Protein AF-A0A7W1ZYQ5-F1 (afdb_monomer_lite)

Foldseek 3Di:
DQVLLQVLLCVQCVVVVNNLDFQDPLVCCCCVVVVEAEEEDADDAPVPFDFQWDWDQDPVAIYIYGHNVCVVVCVVQVQLVLLNSLLRVLCRSVVVPVVVVDPDPDDDPDDDDDDDDATFGSDPQPPPADPVRVVVLLVVLVVCVVPDVVSVVVNVVSVDGSDPPVSSVSSSVSSLCNLCPPVSVVVLVVVPQDQQDPVSLVVSCNRSVHDSVSSVVSCVVVQQWDADPNGIDGRPDPPPPPPD

Structure (mmCIF, N/CA/C/O backbone):
data_AF-A0A7W1ZYQ5-F1
#
_entry.id   AF-A0A7W1ZYQ5-F1
#
loop_
_atom_site.group_PDB
_atom_site.id
_atom_site.type_symbol
_atom_site.label_atom_id
_atom_site.label_alt_id
_atom_site.label_comp_id
_atom_site.label_asym_id
_atom_site.label_entity_id
_atom_site.label_seq_id
_atom_site.pdbx_PDB_ins_code
_atom_site.Cartn_x
_atom_site.Cartn_y
_atom_site.Cartn_z
_atom_site.occupancy
_atom_site.B_iso_or_equiv
_atom_site.auth_seq_id
_atom_site.auth_comp_id
_atom_site.auth_asym_id
_atom_site.auth_atom_id
_atom_site.pdbx_PDB_model_num
ATOM 1 N N . MET A 1 1 ? 12.822 -3.758 7.130 1.00 81.75 1 MET A N 1
ATOM 2 C CA . MET A 1 1 ? 11.567 -3.554 6.375 1.00 81.75 1 MET A CA 1
ATOM 3 C C . MET A 1 1 ? 11.519 -4.425 5.140 1.00 81.75 1 MET A C 1
ATOM 5 O O . MET A 1 1 ? 10.745 -5.367 5.144 1.00 81.75 1 MET A O 1
ATOM 9 N N . GLU A 1 2 ? 12.379 -4.159 4.156 1.00 85.62 2 GLU A N 1
ATOM 10 C CA . GLU A 1 2 ? 12.483 -4.909 2.897 1.00 85.62 2 GLU A CA 1
ATOM 11 C C . GLU A 1 2 ? 12.474 -6.436 3.078 1.00 85.62 2 GLU A C 1
ATOM 13 O O . GLU A 1 2 ? 11.619 -7.129 2.542 1.00 85.62 2 GLU A O 1
ATOM 18 N N . GLU A 1 3 ? 13.408 -6.944 3.883 1.00 85.31 3 GLU A N 1
ATOM 19 C CA . GLU A 1 3 ? 13.591 -8.374 4.134 1.00 85.31 3 GLU A CA 1
ATOM 20 C C . GLU A 1 3 ? 12.354 -9.008 4.777 1.00 85.31 3 GLU A C 1
ATOM 22 O O . GLU A 1 3 ? 11.810 -9.962 4.238 1.00 85.31 3 GLU A O 1
ATOM 27 N N . ILE A 1 4 ? 11.842 -8.414 5.861 1.00 87.19 4 ILE A N 1
ATOM 28 C CA . ILE A 1 4 ? 10.649 -8.902 6.575 1.00 87.19 4 ILE A CA 1
ATOM 29 C C . ILE A 1 4 ? 9.443 -8.985 5.631 1.00 87.19 4 ILE A C 1
ATOM 31 O O . ILE A 1 4 ? 8.763 -10.007 5.578 1.00 87.19 4 ILE A O 1
ATOM 35 N N . ALA A 1 5 ? 9.182 -7.919 4.871 1.00 90.56 5 ALA A N 1
ATOM 36 C CA . ALA A 1 5 ? 8.053 -7.869 3.951 1.00 90.56 5 ALA A CA 1
ATOM 37 C C . ALA A 1 5 ? 8.184 -8.901 2.818 1.00 90.56 5 ALA A C 1
ATOM 39 O O . ALA A 1 5 ? 7.209 -9.575 2.487 1.00 90.56 5 ALA A O 1
ATOM 40 N N . ASN A 1 6 ? 9.388 -9.073 2.263 1.00 89.62 6 ASN A N 1
ATOM 41 C CA . ASN A 1 6 ? 9.651 -10.082 1.238 1.00 89.62 6 ASN A CA 1
ATOM 42 C C . ASN A 1 6 ? 9.486 -11.506 1.766 1.00 89.62 6 ASN A C 1
ATOM 44 O O . ASN A 1 6 ? 8.887 -12.331 1.083 1.00 89.62 6 ASN A O 1
ATOM 48 N N . GLU A 1 7 ? 9.996 -11.808 2.958 1.00 89.56 7 GLU A N 1
ATOM 49 C CA . GLU A 1 7 ? 9.888 -13.148 3.537 1.00 89.56 7 GLU A CA 1
ATOM 50 C C . GLU A 1 7 ? 8.436 -13.504 3.870 1.00 89.56 7 GLU A C 1
ATOM 52 O O . GLU A 1 7 ? 7.996 -14.605 3.546 1.00 89.56 7 GLU A O 1
ATOM 57 N N . LEU A 1 8 ? 7.643 -12.564 4.397 1.00 89.44 8 LEU A N 1
ATOM 58 C CA . LEU A 1 8 ? 6.205 -12.781 4.599 1.00 89.44 8 LEU A CA 1
ATOM 59 C C . LEU A 1 8 ? 5.458 -12.984 3.277 1.00 89.44 8 LEU A C 1
ATOM 61 O O . LEU A 1 8 ? 4.614 -13.872 3.166 1.00 89.44 8 LEU A O 1
ATOM 65 N N . ASN A 1 9 ? 5.799 -12.205 2.252 1.00 92.00 9 ASN A N 1
ATOM 66 C CA . ASN A 1 9 ? 5.225 -12.370 0.922 1.00 92.00 9 ASN A CA 1
ATOM 67 C C . ASN A 1 9 ? 5.582 -13.741 0.306 1.00 92.00 9 ASN A C 1
ATOM 69 O O . ASN A 1 9 ? 4.720 -14.416 -0.260 1.00 92.00 9 ASN A O 1
ATOM 73 N N . LYS A 1 10 ? 6.839 -14.186 0.429 1.00 88.94 10 LYS A N 1
ATOM 74 C CA . LYS A 1 10 ? 7.283 -15.515 -0.027 1.00 88.94 10 LYS A CA 1
ATOM 75 C C . LYS A 1 10 ? 6.611 -16.639 0.748 1.00 88.94 10 LYS A C 1
ATOM 77 O O . LYS A 1 10 ? 6.206 -17.630 0.139 1.00 88.94 10 LYS A O 1
ATOM 82 N N . PHE A 1 11 ? 6.492 -16.490 2.065 1.00 87.31 11 PHE A N 1
ATOM 83 C CA . PHE A 1 11 ? 5.792 -17.434 2.925 1.00 87.31 11 PHE A CA 1
ATOM 84 C C . PHE A 1 11 ? 4.354 -17.624 2.442 1.00 87.31 11 PHE A C 1
ATOM 86 O O . PHE A 1 11 ? 3.960 -18.751 2.146 1.00 87.31 11 PHE A O 1
ATOM 93 N N . TYR A 1 12 ? 3.631 -16.524 2.226 1.00 87.69 12 TYR A N 1
ATOM 94 C CA . TYR A 1 12 ? 2.276 -16.545 1.685 1.00 87.69 12 TYR A CA 1
ATOM 95 C C . TYR A 1 12 ? 2.185 -17.250 0.321 1.00 87.69 12 TYR A C 1
ATOM 97 O O . TYR A 1 12 ? 1.411 -18.191 0.142 1.00 87.69 12 TYR A O 1
ATOM 105 N N . ARG A 1 13 ? 3.042 -16.868 -0.638 1.00 86.88 13 ARG A N 1
ATOM 106 C CA . ARG A 1 13 ? 3.102 -17.510 -1.966 1.00 86.88 13 ARG A CA 1
ATOM 107 C C . ARG A 1 13 ? 3.372 -19.012 -1.891 1.00 86.88 13 ARG A C 1
ATOM 109 O O . ARG A 1 13 ? 2.833 -19.775 -2.691 1.00 86.88 13 ARG A O 1
ATOM 116 N N . THR A 1 14 ? 4.210 -19.431 -0.944 1.00 85.44 14 THR A N 1
ATOM 117 C CA . THR A 1 14 ? 4.561 -20.841 -0.736 1.00 85.44 14 THR A CA 1
ATOM 118 C C . THR A 1 14 ? 3.387 -21.615 -0.146 1.00 85.44 14 THR A C 1
ATOM 120 O O . THR A 1 14 ? 3.086 -22.703 -0.630 1.00 85.44 14 THR A O 1
ATOM 123 N N . GLN A 1 15 ? 2.684 -21.053 0.843 1.00 82.12 15 GLN A N 1
ATOM 124 C CA . GLN A 1 15 ? 1.511 -21.688 1.453 1.00 82.12 15 GLN A CA 1
ATOM 125 C C . GLN A 1 15 ? 0.403 -21.978 0.436 1.00 82.12 15 GLN A C 1
ATOM 127 O O . GLN A 1 15 ? -0.228 -23.030 0.507 1.00 82.12 15 GLN A O 1
ATOM 132 N N . LEU A 1 16 ? 0.201 -21.086 -0.535 1.00 80.38 16 LEU A N 1
ATOM 133 C CA . LEU A 1 16 ? -0.816 -21.263 -1.568 1.00 80.38 16 LEU A CA 1
ATOM 134 C C . LEU A 1 16 ? -0.353 -22.070 -2.794 1.00 80.38 16 LEU A C 1
ATOM 136 O O . LEU A 1 16 ? -1.101 -22.173 -3.761 1.00 80.38 16 LEU A O 1
ATOM 140 N N . ASN A 1 17 ? 0.861 -22.639 -2.800 1.00 73.94 17 ASN A N 1
ATOM 141 C CA . ASN A 1 17 ? 1.455 -23.269 -3.992 1.00 73.94 17 ASN A CA 1
ATOM 142 C C . ASN A 1 17 ? 1.441 -22.348 -5.235 1.00 73.94 17 ASN A C 1
ATOM 144 O O . ASN A 1 17 ? 1.299 -22.806 -6.372 1.00 73.94 17 ASN A O 1
ATOM 148 N N . HIS A 1 18 ? 1.627 -21.041 -5.032 1.00 68.94 18 HIS A N 1
ATOM 149 C CA . HIS A 1 18 ? 1.624 -20.026 -6.089 1.00 68.94 18 HIS A CA 1
ATOM 150 C C . HIS A 1 18 ? 2.962 -19.261 -6.142 1.00 68.94 18 HIS A C 1
ATOM 152 O O . HIS A 1 18 ? 3.009 -18.051 -5.892 1.00 68.94 18 HIS A O 1
ATOM 158 N N . PRO A 1 19 ? 4.075 -19.937 -6.501 1.00 62.22 19 PRO A N 1
ATOM 159 C CA . PRO A 1 19 ? 5.421 -19.352 -6.464 1.00 62.22 19 PRO A CA 1
ATOM 160 C C . PRO A 1 19 ? 5.622 -18.206 -7.471 1.00 62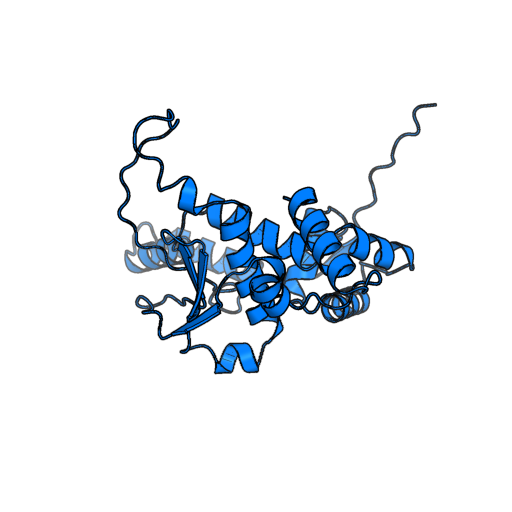.22 19 PRO A C 1
ATOM 162 O O . PRO A 1 19 ? 6.427 -17.301 -7.225 1.00 62.22 19 PRO A O 1
ATOM 165 N N . GLU A 1 20 ? 4.851 -18.206 -8.564 1.00 62.31 20 GLU A N 1
ATOM 166 C CA . GLU A 1 20 ? 4.925 -17.214 -9.646 1.00 62.31 20 GLU A CA 1
ATOM 167 C C . GLU A 1 20 ? 4.373 -15.831 -9.263 1.00 62.31 20 GLU A C 1
ATOM 169 O O . GLU A 1 20 ? 4.596 -14.866 -9.986 1.00 62.31 20 GLU A O 1
ATOM 174 N N . GLY A 1 21 ? 3.730 -15.695 -8.096 1.00 59.22 21 GLY A N 1
ATOM 175 C CA . GLY A 1 21 ? 3.341 -14.395 -7.549 1.00 59.22 21 GLY A CA 1
ATOM 176 C C . GLY A 1 21 ? 2.211 -13.724 -8.320 1.00 59.22 21 GLY A C 1
ATOM 177 O O . GLY A 1 21 ? 2.414 -12.752 -9.047 1.00 59.22 21 GLY A O 1
ATOM 178 N N . HIS A 1 22 ? 0.992 -14.213 -8.097 1.00 67.50 22 HIS A N 1
ATOM 179 C CA . HIS A 1 22 ? -0.189 -13.394 -8.338 1.00 67.50 22 HIS A CA 1
ATOM 180 C C . HIS A 1 22 ? -0.241 -12.232 -7.342 1.00 67.50 22 HIS A C 1
ATOM 182 O O . HIS A 1 22 ? 0.440 -12.227 -6.314 1.00 67.50 22 HIS A O 1
ATOM 188 N N . ILE A 1 23 ? -1.073 -11.249 -7.676 1.00 80.19 23 ILE A N 1
ATOM 189 C CA . ILE A 1 23 ? -1.495 -10.175 -6.782 1.00 80.19 23 ILE A CA 1
ATOM 190 C C . ILE A 1 23 ? -1.812 -10.786 -5.406 1.00 80.19 23 ILE A C 1
ATOM 192 O O . ILE A 1 23 ? -2.697 -11.630 -5.305 1.00 80.19 23 ILE A O 1
ATOM 196 N N . VAL A 1 24 ? -1.072 -10.380 -4.369 1.00 84.50 24 VAL A N 1
ATOM 197 C CA . VAL A 1 24 ? -1.226 -10.911 -3.001 1.00 84.50 24 VAL A CA 1
ATOM 198 C C . VAL A 1 24 ? -2.662 -10.708 -2.549 1.00 84.50 24 VAL A C 1
ATOM 200 O O . VAL A 1 24 ? -3.085 -9.556 -2.507 1.00 84.50 24 VAL A O 1
ATOM 203 N N . ASP A 1 25 ? -3.413 -11.744 -2.196 1.00 90.31 25 ASP A N 1
ATOM 204 C CA . ASP A 1 25 ? -4.700 -11.535 -1.536 1.00 90.31 25 ASP A CA 1
ATOM 205 C C . ASP A 1 25 ? -4.433 -11.163 -0.072 1.00 90.31 25 ASP A C 1
ATOM 207 O O . ASP A 1 25 ? -4.021 -11.972 0.757 1.00 90.31 25 ASP A O 1
ATOM 211 N N . VAL A 1 26 ? -4.556 -9.865 0.207 1.00 91.56 26 VAL A N 1
ATOM 212 C CA . VAL A 1 26 ? -4.191 -9.285 1.500 1.00 91.56 26 VAL A CA 1
ATOM 213 C C . VAL A 1 26 ? -5.179 -9.733 2.576 1.00 91.56 26 VAL A C 1
ATOM 215 O O . VAL A 1 26 ? -4.771 -9.966 3.708 1.00 91.56 26 VAL A O 1
ATOM 218 N N . GLU A 1 27 ? -6.458 -9.888 2.233 1.00 92.88 27 GLU A N 1
ATOM 219 C CA . GLU A 1 27 ? -7.486 -10.332 3.177 1.00 92.88 27 GLU A CA 1
ATOM 220 C C . GLU A 1 27 ? -7.274 -11.798 3.558 1.00 92.88 27 GLU A C 1
ATOM 222 O O . GLU A 1 27 ? -7.297 -12.144 4.743 1.00 92.88 27 GLU A O 1
ATOM 227 N N . ASP A 1 28 ? -6.994 -12.645 2.568 1.00 91.06 28 ASP A N 1
ATOM 228 C CA . ASP A 1 28 ? -6.641 -14.049 2.777 1.00 91.06 28 ASP A CA 1
ATOM 229 C C . ASP A 1 28 ? -5.359 -14.190 3.615 1.00 91.06 28 ASP A C 1
ATOM 231 O O . ASP A 1 28 ? -5.324 -14.953 4.582 1.00 91.06 28 ASP A O 1
ATOM 235 N N . PHE A 1 29 ? -4.327 -13.388 3.336 1.00 90.44 29 PHE A N 1
ATOM 236 C CA . PHE A 1 29 ? -3.115 -13.373 4.155 1.00 90.44 29 PHE A CA 1
ATOM 237 C C . PHE A 1 29 ? -3.410 -13.004 5.620 1.00 90.44 29 PHE A C 1
ATOM 239 O O . PHE A 1 29 ? -2.982 -13.706 6.538 1.00 90.44 29 PHE A O 1
ATOM 246 N N . ILE A 1 30 ? -4.180 -11.939 5.862 1.00 90.62 30 ILE A N 1
ATOM 247 C CA . ILE A 1 30 ? -4.543 -11.495 7.218 1.00 90.62 30 ILE A CA 1
ATOM 248 C C . ILE A 1 30 ? -5.308 -12.589 7.963 1.00 90.62 30 ILE A C 1
ATOM 250 O O . ILE A 1 30 ? -4.965 -12.932 9.095 1.00 90.62 30 ILE A O 1
ATOM 254 N N . THR A 1 31 ? -6.337 -13.143 7.331 1.00 90.62 31 THR A N 1
ATOM 255 C CA . THR A 1 31 ? -7.274 -14.054 7.994 1.00 90.62 31 THR A CA 1
ATOM 256 C C . THR A 1 31 ? -6.714 -15.463 8.133 1.00 90.62 31 THR A C 1
ATOM 258 O O . THR A 1 31 ? -6.742 -16.024 9.226 1.00 90.62 31 THR A O 1
ATOM 261 N N . ASN A 1 32 ? -6.155 -16.025 7.063 1.00 86.88 32 ASN A N 1
ATOM 262 C CA . ASN A 1 32 ? -5.746 -17.426 7.019 1.00 86.88 32 ASN A CA 1
ATOM 263 C C . ASN A 1 32 ? -4.269 -17.636 7.360 1.00 86.88 32 ASN A C 1
ATOM 265 O O . ASN A 1 32 ? -3.923 -18.676 7.918 1.00 86.88 32 ASN A O 1
ATOM 269 N N . SER A 1 33 ? -3.392 -16.668 7.063 1.00 86.12 33 SER A N 1
ATOM 270 C CA . SER A 1 33 ? -1.958 -16.798 7.380 1.00 86.12 33 SER A CA 1
ATOM 271 C C . SER A 1 33 ? -1.608 -16.222 8.751 1.00 86.12 33 SER A C 1
ATOM 273 O O . SER A 1 33 ? -0.807 -16.818 9.469 1.00 86.12 33 SER A O 1
ATOM 275 N N . LEU A 1 34 ? -2.201 -15.082 9.127 1.00 86.25 34 LEU A N 1
ATOM 276 C CA . LEU A 1 34 ? -1.933 -14.425 10.413 1.00 86.25 34 LEU A CA 1
ATOM 277 C C . LEU A 1 34 ? -2.994 -14.705 11.487 1.00 86.25 34 LEU A C 1
ATOM 279 O O . LEU A 1 34 ? -2.747 -14.422 12.657 1.00 86.25 34 LEU A O 1
ATOM 283 N N . GLY A 1 35 ? -4.161 -15.248 11.122 1.00 88.00 35 GLY A N 1
ATOM 284 C CA . GLY A 1 35 ? -5.255 -15.480 12.072 1.00 88.00 35 GLY A CA 1
ATOM 285 C C . GLY A 1 35 ? -5.880 -14.190 12.616 1.00 88.00 35 GLY A C 1
ATOM 286 O O . GLY A 1 35 ? -6.539 -14.216 13.654 1.00 88.00 35 GLY A O 1
ATOM 287 N N . ILE A 1 36 ? -5.658 -13.055 11.949 1.00 89.94 36 ILE A N 1
ATOM 288 C CA . ILE A 1 36 ? -6.145 -11.742 12.371 1.00 89.94 36 ILE A CA 1
ATOM 289 C C . ILE A 1 36 ? -7.562 -11.548 11.838 1.00 89.94 36 ILE A C 1
ATOM 291 O O . ILE A 1 36 ? -7.859 -11.793 10.667 1.00 89.94 36 ILE A O 1
ATOM 295 N N . LYS A 1 37 ? -8.462 -11.072 12.698 1.00 91.56 37 LYS A N 1
ATOM 296 C CA . LYS A 1 37 ? -9.845 -10.803 12.304 1.00 91.56 37 LYS A CA 1
ATOM 297 C C . LYS A 1 37 ? -9.945 -9.458 11.583 1.00 91.56 37 LYS A C 1
ATOM 299 O O . LYS A 1 37 ? -9.495 -8.447 12.121 1.00 91.56 37 LYS A O 1
ATOM 304 N N . ILE A 1 38 ? -10.611 -9.448 10.428 1.00 94.31 38 ILE A N 1
ATOM 305 C CA . ILE A 1 38 ? -11.065 -8.231 9.742 1.00 94.31 38 ILE A CA 1
ATOM 306 C C . ILE A 1 38 ? -12.556 -8.041 10.030 1.00 94.31 38 ILE A C 1
ATOM 308 O O . ILE A 1 38 ? -13.346 -8.976 9.876 1.00 94.31 38 ILE A O 1
ATOM 312 N N . ILE A 1 39 ? -12.949 -6.845 10.457 1.00 94.50 39 ILE A N 1
ATOM 313 C CA . ILE A 1 39 ? -14.351 -6.463 10.666 1.00 94.50 39 ILE A CA 1
ATOM 314 C C . ILE A 1 39 ? -14.662 -5.137 9.981 1.00 94.50 39 ILE A C 1
ATOM 316 O O . ILE A 1 39 ? -13.781 -4.303 9.816 1.00 94.50 39 ILE A O 1
ATOM 320 N N . TRP A 1 40 ? -15.922 -4.937 9.606 1.00 95.12 40 TRP A N 1
ATOM 321 C CA . TRP A 1 40 ? -16.425 -3.671 9.082 1.00 95.12 40 TRP A CA 1
ATOM 322 C C . TRP A 1 40 ? -17.337 -3.032 10.119 1.00 95.12 40 TRP A C 1
ATOM 324 O O . TRP A 1 40 ? -18.374 -3.603 10.452 1.00 95.12 40 TRP A O 1
ATOM 334 N N . GLU A 1 41 ? -16.961 -1.862 10.624 1.00 93.44 41 GLU A N 1
ATOM 335 C CA . GLU A 1 41 ? -17.747 -1.112 11.609 1.00 93.44 41 GLU A CA 1
ATOM 336 C C . GLU A 1 41 ? -17.647 0.392 11.327 1.00 93.44 41 GLU A C 1
ATOM 338 O O . GLU A 1 41 ? -16.767 0.844 10.594 1.00 93.44 41 GLU A O 1
ATOM 343 N N . ALA A 1 42 ? -18.563 1.196 11.874 1.00 88.94 42 ALA A N 1
ATOM 344 C CA . ALA A 1 42 ? -18.413 2.651 11.824 1.00 88.94 42 ALA A CA 1
ATOM 345 C C . ALA A 1 42 ? -17.246 3.063 12.714 1.00 88.94 42 ALA A C 1
ATOM 347 O O . ALA A 1 42 ? -17.301 2.883 13.930 1.00 88.94 42 ALA A O 1
ATOM 348 N N . ILE A 1 43 ? -16.238 3.681 12.107 1.00 81.50 43 ILE A N 1
ATOM 349 C CA . ILE A 1 43 ? -15.176 4.356 12.844 1.00 81.50 43 ILE A CA 1
ATOM 350 C C . ILE A 1 43 ? -15.525 5.849 12.869 1.00 81.50 43 ILE A C 1
ATOM 352 O O . ILE A 1 43 ? -15.723 6.434 11.798 1.00 81.50 43 ILE A O 1
ATOM 356 N N . PRO A 1 44 ? -15.658 6.471 14.056 1.00 76.94 44 PRO A N 1
ATOM 357 C CA . PRO A 1 44 ? -15.865 7.908 14.161 1.00 76.94 44 PRO A CA 1
ATOM 358 C C . PRO A 1 44 ? -14.708 8.669 13.517 1.00 76.94 44 PRO A C 1
ATOM 360 O O . PRO A 1 44 ? -13.543 8.427 13.823 1.00 76.94 44 PRO A O 1
ATOM 363 N N . GLU A 1 45 ? -15.040 9.619 12.653 1.00 68.50 45 GLU A N 1
ATOM 364 C CA . GLU A 1 45 ? -14.059 10.461 11.979 1.00 68.50 45 GLU A CA 1
ATOM 365 C C . GLU A 1 45 ? -14.101 11.867 12.584 1.00 68.50 45 GLU A C 1
ATOM 367 O O . GLU A 1 45 ? -15.181 12.463 12.662 1.00 68.50 45 GLU A O 1
ATOM 372 N N . PRO A 1 46 ? -12.963 12.415 13.044 1.00 63.91 46 PRO A N 1
ATOM 373 C CA . PRO A 1 46 ? -12.888 13.815 13.442 1.00 63.91 46 PRO A CA 1
ATOM 374 C C . PRO A 1 46 ? -13.268 14.750 12.289 1.00 63.91 46 PRO A C 1
ATOM 376 O O . PRO A 1 46 ? -13.080 14.418 11.118 1.00 63.91 46 PRO A O 1
ATOM 379 N N . GLU A 1 47 ? -13.741 15.954 12.614 1.00 54.00 47 GLU A N 1
ATOM 380 C CA . GLU A 1 47 ? -14.042 16.975 11.608 1.00 54.00 47 GLU A CA 1
ATOM 381 C C . GLU A 1 47 ? -12.801 17.224 10.728 1.00 54.00 47 GLU A C 1
ATOM 383 O O . GLU A 1 47 ? -11.705 17.484 11.230 1.00 54.00 47 GLU A O 1
ATOM 388 N N . ASN A 1 48 ? -12.978 17.100 9.409 1.00 57.44 48 ASN A N 1
ATOM 389 C CA . ASN A 1 48 ? -11.930 17.196 8.384 1.00 57.44 48 ASN A CA 1
ATOM 390 C C . ASN A 1 48 ? -10.892 16.054 8.348 1.00 57.44 48 ASN A C 1
ATOM 392 O O . ASN A 1 48 ? -9.875 16.184 7.669 1.00 57.44 48 ASN A O 1
ATOM 396 N N . ARG A 1 49 ? -11.116 14.917 9.013 1.00 58.94 49 ARG A N 1
ATOM 397 C CA . ARG A 1 49 ? -10.233 13.740 8.908 1.00 58.94 49 ARG A CA 1
ATOM 398 C C . ARG A 1 49 ? -10.976 12.548 8.332 1.00 58.94 49 ARG A C 1
ATOM 400 O O . ARG A 1 49 ? -12.189 12.452 8.462 1.00 58.94 49 ARG A O 1
ATOM 407 N N . ILE A 1 50 ? -10.234 11.654 7.687 1.00 64.38 50 ILE A N 1
ATOM 408 C CA . ILE A 1 50 ? -10.759 10.399 7.149 1.00 64.38 50 ILE A CA 1
ATOM 409 C C . ILE A 1 50 ? -10.012 9.257 7.820 1.00 64.38 50 ILE A C 1
ATOM 411 O O . ILE A 1 50 ? -8.785 9.264 7.881 1.00 64.38 50 ILE A O 1
ATOM 415 N N . CYS A 1 51 ? -10.754 8.269 8.297 1.00 73.50 51 CYS A N 1
ATOM 416 C CA . CYS A 1 51 ? -10.216 7.060 8.878 1.00 73.50 51 CYS A CA 1
ATOM 417 C C . CYS A 1 51 ? -10.746 5.856 8.107 1.00 73.50 51 CYS A C 1
ATOM 419 O O . CYS A 1 51 ? -11.910 5.494 8.255 1.00 73.50 51 CYS A O 1
ATOM 421 N N . PHE A 1 52 ? -9.919 5.234 7.261 1.00 79.31 52 PHE A N 1
ATOM 422 C CA . PHE A 1 52 ? -10.347 4.045 6.522 1.00 79.31 52 PHE A CA 1
ATOM 423 C C . PHE A 1 52 ? -10.235 2.752 7.323 1.00 79.31 52 PHE A C 1
ATOM 425 O O . PHE A 1 52 ? -10.985 1.815 7.045 1.00 79.31 52 PHE A O 1
ATOM 432 N N . ALA A 1 53 ? -9.330 2.685 8.296 1.00 85.12 53 ALA A N 1
ATOM 433 C CA . ALA A 1 53 ? -9.151 1.504 9.121 1.00 85.12 53 ALA A CA 1
ATOM 434 C C . ALA A 1 53 ? -8.598 1.846 10.502 1.00 85.12 53 ALA A C 1
ATOM 436 O O . ALA A 1 53 ? -8.103 2.943 10.746 1.00 85.12 53 ALA A O 1
ATOM 437 N N . GLN A 1 54 ? -8.677 0.875 11.399 1.00 83.56 54 GLN A N 1
ATOM 438 C CA . GLN A 1 54 ? -7.889 0.852 12.613 1.00 83.56 54 GLN A CA 1
ATOM 439 C C . GLN A 1 54 ? -7.464 -0.555 12.973 1.00 83.56 54 GLN A C 1
ATOM 441 O O . GLN A 1 54 ? -8.238 -1.501 12.806 1.00 83.56 54 GLN A O 1
ATOM 446 N N . VAL A 1 55 ? -6.272 -0.689 13.535 1.00 84.06 55 VAL A N 1
ATOM 447 C CA . VAL A 1 55 ? -5.867 -1.916 14.207 1.00 84.06 55 VAL A CA 1
ATOM 448 C C . VAL A 1 55 ? -5.888 -1.726 15.719 1.00 84.06 55 VAL A C 1
ATOM 450 O O . VAL A 1 55 ? -5.450 -0.718 16.270 1.00 84.06 55 VAL A O 1
ATOM 453 N N . ILE A 1 56 ? -6.416 -2.731 16.406 1.00 81.06 56 ILE A N 1
ATOM 454 C CA . ILE A 1 56 ? -6.468 -2.791 17.860 1.00 81.06 56 ILE A CA 1
ATOM 455 C C . ILE A 1 56 ? -5.723 -4.050 18.293 1.00 81.06 56 ILE A C 1
ATOM 457 O O . ILE A 1 56 ? -5.932 -5.127 17.734 1.00 81.06 56 ILE A O 1
ATOM 461 N N . CYS A 1 57 ? -4.850 -3.908 19.288 1.00 78.06 57 CYS A N 1
ATOM 462 C CA . CYS A 1 57 ? -4.238 -5.032 19.985 1.00 78.06 57 CYS A CA 1
ATOM 463 C C . CYS A 1 57 ? -5.058 -5.320 21.248 1.00 78.06 57 CYS A C 1
ATOM 465 O O . CYS A 1 57 ? -5.089 -4.501 22.166 1.00 78.06 57 CYS A O 1
ATOM 467 N N . GLU A 1 58 ? -5.725 -6.466 21.287 1.00 73.38 58 GLU A N 1
ATOM 468 C CA . GLU A 1 58 ? -6.449 -6.971 22.456 1.00 73.38 58 GLU A CA 1
ATOM 469 C C . GLU A 1 58 ? -5.651 -8.127 23.088 1.00 73.38 58 GLU A C 1
ATOM 471 O O . GLU A 1 58 ? -4.645 -8.574 22.536 1.00 73.38 58 GLU A O 1
ATOM 476 N N . ASN A 1 59 ? -6.077 -8.621 24.257 1.00 67.44 59 ASN A N 1
ATOM 477 C CA . ASN A 1 59 ? -5.363 -9.690 24.976 1.00 67.44 59 ASN A CA 1
ATOM 478 C C . ASN A 1 59 ? -5.167 -10.969 24.136 1.00 67.44 59 ASN A C 1
ATOM 480 O O . ASN A 1 59 ? -4.217 -11.711 24.372 1.00 67.44 59 ASN A O 1
ATOM 484 N N . ASP A 1 60 ? -6.041 -11.192 23.151 1.00 68.12 60 ASP A N 1
ATOM 485 C CA . ASP A 1 60 ? -6.057 -12.377 22.290 1.00 68.12 60 ASP A CA 1
ATOM 486 C C . ASP A 1 60 ? -5.417 -12.135 20.904 1.00 68.12 60 ASP A C 1
ATOM 488 O O . ASP A 1 60 ? -5.508 -12.990 20.024 1.00 68.12 60 ASP A O 1
ATOM 492 N N . GLY A 1 61 ? -4.763 -10.984 20.693 1.00 78.62 61 GLY A N 1
ATOM 493 C CA . GLY A 1 61 ? -4.043 -10.650 19.460 1.00 78.62 61 GLY A CA 1
ATOM 494 C C . GLY A 1 61 ? -4.550 -9.390 18.755 1.00 78.62 61 GLY A C 1
ATOM 495 O O . GLY A 1 61 ? -5.173 -8.513 19.355 1.00 78.62 61 GLY A O 1
ATOM 496 N N . TYR A 1 62 ? -4.247 -9.281 17.461 1.00 84.75 62 TYR A N 1
ATOM 497 C CA . TYR A 1 62 ? -4.627 -8.131 16.641 1.00 84.75 62 TYR A CA 1
ATOM 498 C C . TYR A 1 62 ? -6.010 -8.296 16.007 1.00 84.75 62 TYR A C 1
ATOM 500 O O . TYR A 1 62 ? -6.403 -9.383 15.581 1.00 84.75 62 TYR A O 1
ATOM 508 N N . LYS A 1 63 ? -6.719 -7.175 15.874 1.00 89.50 63 LYS A N 1
A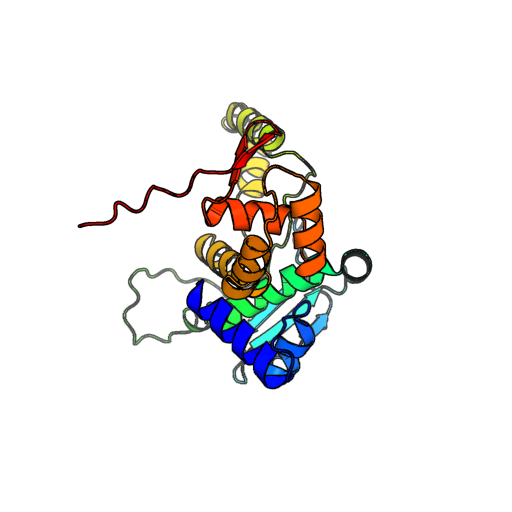TOM 509 C CA . LYS A 1 63 ? -7.986 -7.053 15.151 1.00 89.50 63 LYS A CA 1
ATOM 510 C C . LYS A 1 63 ? -7.947 -5.815 14.267 1.00 89.50 63 LYS A C 1
ATOM 512 O O . LYS A 1 63 ? -7.666 -4.727 14.761 1.00 89.50 63 LYS A O 1
ATOM 517 N N . ILE A 1 64 ? -8.266 -5.977 12.987 1.00 90.44 64 ILE A N 1
ATOM 518 C CA . ILE A 1 64 ? -8.346 -4.881 12.018 1.00 90.44 64 ILE A CA 1
ATOM 519 C C . ILE A 1 64 ? -9.819 -4.547 11.785 1.00 90.44 64 ILE A C 1
ATOM 521 O O . ILE A 1 64 ? -10.628 -5.414 11.461 1.00 90.44 64 ILE A O 1
ATOM 525 N N . THR A 1 65 ? -10.171 -3.280 11.953 1.00 90.44 65 THR A N 1
ATOM 526 C CA . THR A 1 65 ? -11.504 -2.738 11.684 1.00 90.44 65 THR A CA 1
ATOM 527 C C . THR A 1 65 ? -11.412 -1.815 10.481 1.00 90.44 65 THR A C 1
ATOM 529 O O . THR A 1 65 ? -10.662 -0.851 10.515 1.00 90.44 65 THR A O 1
ATOM 532 N N . LEU A 1 66 ? -12.166 -2.092 9.426 1.00 88.69 66 LEU A N 1
ATOM 533 C CA . LEU A 1 66 ? -12.342 -1.215 8.275 1.00 88.69 66 LEU A CA 1
ATOM 534 C C . LEU A 1 66 ? -13.555 -0.316 8.507 1.00 88.69 66 LEU A C 1
ATOM 536 O O . LEU A 1 66 ? -14.596 -0.770 8.991 1.00 88.69 66 LEU A O 1
ATOM 540 N N . ASN A 1 67 ? -13.441 0.955 8.133 1.00 86.44 67 ASN A N 1
ATOM 541 C CA . ASN A 1 67 ? -14.529 1.904 8.293 1.00 86.44 67 ASN A CA 1
ATOM 542 C C . ASN A 1 67 ? -15.625 1.653 7.254 1.00 86.44 67 ASN A C 1
ATOM 544 O O . ASN A 1 67 ? -15.451 1.906 6.057 1.00 86.44 67 ASN A O 1
ATOM 548 N N . GLN A 1 68 ? -16.791 1.209 7.723 1.00 93.31 68 GLN A N 1
ATOM 549 C CA . GLN A 1 68 ? -17.942 0.909 6.870 1.00 93.31 68 GLN A CA 1
ATOM 550 C C . GLN A 1 68 ? -18.424 2.116 6.053 1.00 93.31 68 GLN A C 1
ATOM 552 O O . GLN A 1 68 ? -18.984 1.935 4.971 1.00 93.31 68 GLN A O 1
ATOM 557 N N . ASN A 1 69 ? -18.159 3.344 6.516 1.00 84.12 69 ASN A N 1
ATOM 558 C CA . ASN A 1 69 ? -18.528 4.569 5.801 1.00 84.12 69 ASN A CA 1
ATOM 559 C C . ASN A 1 69 ? -17.840 4.673 4.427 1.00 84.12 69 ASN A C 1
ATOM 561 O O . ASN A 1 69 ? -18.369 5.310 3.517 1.00 84.12 69 ASN A O 1
ATOM 565 N N . HIS A 1 70 ? -16.703 3.992 4.246 1.00 82.88 70 HIS A N 1
ATOM 566 C CA . HIS A 1 70 ? -15.904 4.014 3.017 1.00 82.88 70 HIS A CA 1
ATOM 567 C C . HIS A 1 70 ? -16.022 2.736 2.187 1.00 82.88 70 HIS A C 1
ATOM 569 O O . HIS A 1 70 ? -15.293 2.560 1.211 1.00 82.88 70 HIS A O 1
ATOM 575 N N . HIS A 1 71 ? -16.976 1.858 2.508 1.00 86.88 71 HIS A N 1
ATOM 576 C CA . HIS A 1 71 ? -17.177 0.596 1.792 1.00 86.88 71 HIS A CA 1
ATOM 577 C C . HIS A 1 71 ? -17.378 0.794 0.276 1.00 86.88 71 HIS A C 1
ATOM 579 O O . HIS A 1 71 ? -16.814 0.058 -0.535 1.00 86.88 71 HIS A O 1
ATOM 585 N N . LEU A 1 72 ? -18.140 1.818 -0.134 1.00 78.81 72 LEU A N 1
ATOM 586 C CA . LEU A 1 72 ? -18.339 2.142 -1.556 1.00 78.81 72 LEU A CA 1
ATOM 587 C C . LEU A 1 72 ? -17.038 2.583 -2.239 1.00 78.81 72 LEU A C 1
ATOM 589 O O . LEU A 1 72 ? -16.779 2.189 -3.376 1.00 78.81 72 LEU A O 1
ATOM 593 N N . LEU A 1 73 ? -16.204 3.362 -1.543 1.00 75.81 73 LEU A N 1
ATOM 594 C CA . LEU A 1 73 ? -14.910 3.794 -2.062 1.00 75.81 73 LEU A CA 1
ATOM 595 C C . LEU A 1 73 ? -13.999 2.585 -2.278 1.00 75.81 73 LEU A C 1
ATOM 597 O O . LEU A 1 73 ? -13.461 2.430 -3.372 1.00 75.81 73 LEU A O 1
ATOM 601 N N . PHE A 1 74 ? -13.897 1.700 -1.289 1.00 82.19 74 PHE A N 1
ATOM 602 C CA . PHE A 1 74 ? -13.120 0.467 -1.392 1.00 82.19 74 PHE A CA 1
ATOM 603 C C . PHE A 1 74 ? -13.625 -0.472 -2.489 1.00 82.19 74 PHE A C 1
ATOM 605 O O . PHE A 1 74 ? -12.820 -1.027 -3.232 1.00 82.19 74 PHE A O 1
ATOM 612 N N . SER A 1 75 ? -14.944 -0.571 -2.665 1.00 82.44 75 SER A N 1
ATOM 613 C CA . SER A 1 75 ? -15.545 -1.334 -3.767 1.00 82.44 75 SER A CA 1
ATOM 614 C C . SER A 1 75 ? -15.166 -0.755 -5.137 1.00 82.44 75 SER A C 1
ATOM 616 O O . SER A 1 75 ? -14.935 -1.497 -6.086 1.00 82.44 75 SER A O 1
ATOM 618 N N . SER A 1 76 ? -15.088 0.577 -5.249 1.00 76.12 76 SER A N 1
ATOM 619 C CA . SER A 1 76 ? -14.705 1.263 -6.492 1.00 76.12 76 SER A CA 1
ATOM 620 C C . SER A 1 76 ? -13.193 1.298 -6.752 1.00 76.12 76 SER A C 1
ATOM 622 O O . SER A 1 76 ? -12.779 1.516 -7.889 1.00 76.12 76 SER A O 1
ATOM 624 N N . LYS A 1 77 ? -12.380 1.116 -5.704 1.00 77.44 77 LYS A N 1
ATOM 625 C CA . LYS A 1 77 ? -10.914 1.220 -5.712 1.00 77.44 77 LYS A CA 1
ATOM 626 C C . LYS A 1 77 ? -10.299 0.095 -4.872 1.00 77.44 77 LYS A C 1
ATOM 628 O O . LYS A 1 77 ? -9.830 0.344 -3.755 1.00 77.44 77 LYS A O 1
ATOM 633 N N . PRO A 1 78 ? -10.302 -1.152 -5.370 1.00 82.50 78 PRO A N 1
ATOM 634 C CA . PRO A 1 78 ? -9.778 -2.295 -4.625 1.00 82.50 78 PRO A CA 1
ATOM 635 C C . PRO A 1 78 ? -8.288 -2.146 -4.276 1.00 82.50 78 PRO A C 1
ATOM 637 O O . PRO A 1 78 ? -7.844 -2.633 -3.241 1.00 82.50 78 PRO A O 1
ATOM 640 N N . GLU A 1 79 ? -7.502 -1.419 -5.073 1.00 79.69 79 GLU A N 1
ATOM 641 C CA . GLU A 1 79 ? -6.100 -1.106 -4.775 1.00 79.69 79 GLU A CA 1
ATOM 642 C C . GLU A 1 79 ? -5.927 -0.272 -3.497 1.00 79.69 79 GLU A C 1
ATOM 644 O O . GLU A 1 79 ? -4.926 -0.421 -2.792 1.00 79.69 79 GLU A O 1
ATOM 649 N N . LEU A 1 80 ? -6.910 0.576 -3.169 1.00 79.00 80 LEU A N 1
ATOM 650 C CA . LEU A 1 80 ? -6.903 1.366 -1.940 1.00 79.00 80 LEU A CA 1
ATOM 651 C C . LEU A 1 80 ? -7.147 0.475 -0.722 1.00 79.00 80 LEU A C 1
ATOM 653 O O . LEU A 1 80 ? -6.428 0.601 0.267 1.00 79.00 80 LEU A O 1
ATOM 657 N N . LEU A 1 81 ? -8.106 -0.454 -0.812 1.00 84.31 81 LEU A N 1
ATOM 658 C CA . LEU A 1 81 ? -8.376 -1.428 0.249 1.00 84.31 81 LEU A CA 1
ATOM 659 C C . LEU A 1 81 ? -7.132 -2.269 0.543 1.00 84.31 81 LEU A C 1
ATOM 661 O O . LEU A 1 81 ? -6.722 -2.402 1.691 1.00 84.31 81 LEU A O 1
ATOM 665 N N . ARG A 1 82 ? -6.479 -2.764 -0.510 1.00 88.25 82 ARG A N 1
ATOM 666 C CA . ARG A 1 82 ? -5.256 -3.571 -0.408 1.00 88.25 82 ARG A CA 1
ATOM 667 C C . ARG A 1 82 ? -4.120 -2.814 0.270 1.00 88.25 82 ARG A C 1
ATOM 669 O O . ARG A 1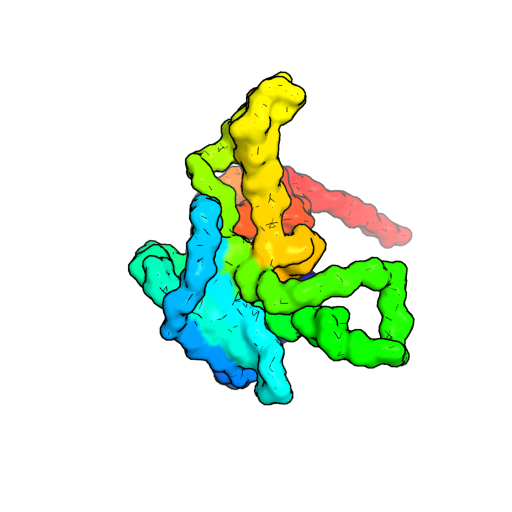 82 ? -3.452 -3.364 1.145 1.00 88.25 82 ARG A O 1
ATOM 676 N N . SER A 1 83 ? -3.909 -1.558 -0.126 1.00 83.75 83 SER A N 1
ATOM 677 C CA . SER A 1 83 ? -2.903 -0.681 0.478 1.00 83.75 83 SER A CA 1
ATOM 678 C C . SER A 1 83 ? -3.202 -0.401 1.947 1.00 83.75 83 SER A C 1
ATOM 680 O O . SER A 1 83 ? -2.281 -0.430 2.759 1.00 83.75 83 SER A O 1
ATOM 682 N N . CYS A 1 84 ? -4.470 -0.146 2.274 1.00 86.44 84 CYS A N 1
ATOM 683 C CA . CYS A 1 84 ? -4.935 0.111 3.631 1.00 86.44 84 CYS A CA 1
ATOM 684 C C . CYS A 1 84 ? -4.714 -1.115 4.522 1.00 86.44 84 CYS A C 1
ATOM 686 O O . CYS A 1 84 ? -3.985 -1.033 5.500 1.00 86.44 84 CYS A O 1
ATOM 688 N N . LEU A 1 85 ? -5.201 -2.288 4.120 1.00 91.44 85 LEU A N 1
ATOM 689 C CA . LEU A 1 85 ? -4.987 -3.531 4.861 1.00 91.44 85 LEU A CA 1
ATOM 690 C C . LEU A 1 85 ? -3.500 -3.877 5.027 1.00 91.44 85 LEU A C 1
ATOM 692 O O . LEU A 1 85 ? -3.078 -4.305 6.097 1.00 91.44 85 LEU A O 1
ATOM 696 N N . SER A 1 86 ? -2.685 -3.651 3.995 1.00 91.00 86 SER A N 1
ATOM 697 C CA . SER A 1 86 ? -1.238 -3.902 4.063 1.00 91.00 86 SER A CA 1
ATOM 698 C C . SER A 1 86 ? -0.510 -2.933 4.995 1.00 91.00 86 SER A C 1
ATOM 700 O O . SER A 1 86 ? 0.489 -3.309 5.606 1.00 91.00 86 SER A O 1
ATOM 702 N N . HIS A 1 87 ? -1.010 -1.703 5.129 1.00 90.69 87 HIS A N 1
ATOM 703 C CA . HIS A 1 87 ? -0.542 -0.748 6.129 1.00 90.69 87 HIS A CA 1
ATOM 704 C C . HIS A 1 87 ? -0.859 -1.261 7.543 1.00 90.69 87 HIS A C 1
ATOM 706 O O . HIS A 1 87 ? 0.050 -1.370 8.366 1.00 90.69 87 HIS A O 1
ATOM 712 N N . GLU A 1 88 ? -2.095 -1.712 7.784 1.00 90.62 88 GLU A N 1
ATOM 713 C CA . GLU A 1 88 ? -2.526 -2.281 9.073 1.00 90.62 88 GLU A CA 1
ATOM 714 C C . GLU A 1 88 ? -1.744 -3.541 9.476 1.00 90.62 88 GLU A C 1
ATOM 716 O O . GLU A 1 88 ? -1.307 -3.679 10.623 1.00 90.62 88 GLU A O 1
ATOM 721 N N . ILE A 1 89 ? -1.468 -4.441 8.525 1.00 90.62 89 ILE A N 1
ATOM 722 C CA . ILE A 1 89 ? -0.564 -5.581 8.753 1.00 90.62 89 ILE A CA 1
ATOM 723 C C . ILE A 1 89 ? 0.818 -5.094 9.186 1.00 90.62 89 ILE A C 1
ATOM 725 O O . ILE A 1 89 ? 1.429 -5.699 10.065 1.00 90.62 89 ILE A O 1
ATOM 729 N N . GLY A 1 90 ? 1.312 -4.008 8.585 1.00 88.88 90 GLY A N 1
ATOM 730 C CA . GLY A 1 90 ? 2.583 -3.398 8.956 1.00 88.88 90 GLY A CA 1
ATOM 731 C C . GLY A 1 90 ? 2.646 -3.085 10.446 1.00 88.88 90 GLY A C 1
ATOM 732 O O . GLY A 1 90 ? 3.636 -3.416 11.094 1.00 88.88 90 GLY A O 1
ATOM 733 N N . HIS A 1 91 ? 1.571 -2.559 11.028 1.00 87.25 91 HIS A N 1
ATOM 734 C CA . HIS A 1 91 ? 1.519 -2.347 12.470 1.00 87.25 91 HIS A CA 1
ATOM 735 C C . HIS A 1 91 ? 1.535 -3.636 13.293 1.00 87.25 91 HIS A C 1
ATOM 737 O O . HIS A 1 91 ? 2.198 -3.676 14.333 1.00 87.25 91 HIS A O 1
ATOM 743 N N . CYS A 1 92 ? 0.822 -4.670 12.841 1.00 86.62 92 CYS A N 1
ATOM 744 C CA . CYS A 1 92 ? 0.770 -5.967 13.517 1.00 86.62 92 CYS A CA 1
ATOM 745 C C . CYS A 1 92 ? 2.157 -6.626 13.527 1.00 86.62 92 CYS A C 1
ATOM 747 O O . CYS A 1 92 ? 2.685 -6.997 14.571 1.00 86.62 92 CYS A O 1
ATOM 749 N N . VAL A 1 93 ? 2.782 -6.718 12.351 1.00 86.56 93 VAL A N 1
ATOM 750 C CA . VAL A 1 93 ? 4.077 -7.380 12.143 1.00 86.56 93 VAL A CA 1
ATOM 751 C C . VAL A 1 93 ? 5.204 -6.642 12.860 1.00 86.56 93 VAL A C 1
ATOM 753 O O . VAL A 1 93 ? 6.089 -7.272 13.436 1.00 86.56 93 VAL A O 1
ATOM 756 N N . LEU A 1 94 ? 5.180 -5.308 12.841 1.00 84.00 94 LEU A N 1
ATOM 757 C CA . LEU A 1 94 ? 6.190 -4.481 13.504 1.00 84.00 94 LEU A CA 1
ATOM 758 C C . LEU A 1 94 ? 5.901 -4.250 14.990 1.00 84.00 94 LEU A C 1
ATOM 760 O O . LEU A 1 94 ? 6.673 -3.564 15.658 1.00 84.00 94 LEU A O 1
ATOM 764 N N . ARG A 1 95 ? 4.812 -4.827 15.515 1.00 81.31 95 ARG A N 1
ATOM 765 C CA . ARG A 1 95 ? 4.408 -4.753 16.924 1.00 81.31 95 ARG A CA 1
ATOM 766 C C . ARG A 1 95 ? 4.312 -3.319 17.452 1.00 81.31 95 ARG A C 1
ATOM 768 O O . ARG A 1 95 ? 4.624 -3.047 18.613 1.00 81.31 95 ARG A O 1
ATOM 775 N N . HIS A 1 96 ? 3.834 -2.395 16.614 1.00 74.00 96 HIS A N 1
ATOM 776 C CA . HIS A 1 96 ? 3.754 -0.965 16.937 1.00 74.00 96 HIS A CA 1
ATOM 777 C C . HIS A 1 96 ? 2.959 -0.673 18.225 1.00 74.00 96 HIS A C 1
ATOM 779 O O . HIS A 1 96 ? 3.277 0.281 18.932 1.00 74.00 96 HIS A O 1
ATOM 785 N N . PHE A 1 97 ? 1.981 -1.518 18.565 1.00 65.62 97 PHE A N 1
ATOM 786 C CA . PHE A 1 97 ? 1.127 -1.365 19.750 1.00 65.62 97 PHE A CA 1
ATOM 787 C C . PHE A 1 97 ? 1.620 -2.116 20.993 1.00 65.62 97 PHE A C 1
ATOM 789 O O . PHE A 1 97 ? 1.231 -1.777 22.106 1.00 65.62 97 PHE A O 1
ATOM 796 N N . GLU A 1 98 ? 2.520 -3.091 20.849 1.00 59.44 98 GLU A N 1
ATOM 797 C CA . GLU A 1 98 ? 3.091 -3.789 22.009 1.00 59.44 98 GLU A CA 1
ATOM 798 C C . GLU A 1 98 ? 4.200 -2.963 22.672 1.00 59.44 98 GLU A C 1
ATOM 800 O O . GLU A 1 98 ? 4.318 -2.963 23.896 1.00 59.44 98 GLU A O 1
ATOM 805 N N . CYS A 1 99 ? 4.943 -2.167 21.892 1.00 41.62 99 CYS A N 1
ATOM 806 C CA . CYS A 1 99 ? 5.859 -1.153 22.429 1.00 41.62 99 CYS A CA 1
ATOM 807 C C . CYS A 1 99 ? 5.151 -0.060 23.250 1.00 41.62 99 CYS A C 1
ATOM 809 O O . CYS A 1 99 ? 5.809 0.627 24.027 1.00 41.62 99 CYS A O 1
ATOM 811 N N . LEU A 1 100 ? 3.834 0.110 23.092 1.00 40.91 100 LEU A N 1
ATOM 812 C CA . LEU A 1 100 ? 3.030 1.062 23.868 1.00 40.91 100 LEU A CA 1
ATOM 813 C C . LEU A 1 100 ? 2.474 0.450 25.167 1.00 40.91 100 LEU A C 1
ATOM 815 O O . LEU A 1 100 ? 2.086 1.190 26.064 1.00 40.91 100 LEU A O 1
ATOM 819 N N . ASN A 1 101 ? 2.489 -0.883 25.294 1.00 36.22 101 ASN A N 1
ATOM 820 C CA . ASN A 1 101 ? 1.948 -1.639 26.431 1.00 36.22 101 ASN A CA 1
ATOM 821 C C . ASN A 1 101 ? 3.030 -2.198 27.376 1.00 36.22 101 ASN A C 1
ATOM 823 O O . ASN A 1 101 ? 2.743 -3.061 28.211 1.00 36.22 101 ASN A O 1
ATOM 827 N N . THR A 1 102 ? 4.281 -1.733 27.294 1.00 33.94 102 THR A N 1
ATOM 828 C CA . THR A 1 102 ? 5.309 -2.157 28.254 1.00 33.94 102 THR A CA 1
ATOM 829 C C . THR A 1 102 ? 5.042 -1.548 29.631 1.00 33.94 102 THR A C 1
ATOM 831 O O . THR A 1 102 ? 5.454 -0.424 29.918 1.00 33.94 102 THR A O 1
ATOM 834 N N . ASN A 1 103 ? 4.391 -2.326 30.496 1.00 36.69 103 ASN A N 1
ATOM 835 C CA . ASN A 1 103 ? 4.434 -2.156 31.944 1.00 36.69 103 ASN A CA 1
ATOM 836 C C . ASN A 1 103 ? 5.904 -2.116 32.422 1.00 36.69 103 ASN A C 1
ATOM 838 O O . ASN A 1 103 ? 6.627 -3.107 32.334 1.00 36.69 103 ASN A O 1
ATOM 842 N N . GLU A 1 104 ? 6.320 -0.935 32.881 1.00 39.16 104 GLU A N 1
ATOM 843 C CA . GLU A 1 104 ? 7.303 -0.567 33.921 1.00 39.16 104 GLU A CA 1
ATOM 844 C C . GLU A 1 104 ? 8.659 -1.286 34.115 1.00 39.16 104 GLU A C 1
ATOM 846 O O . GLU A 1 104 ? 9.404 -0.852 34.988 1.00 39.16 104 GLU A O 1
ATOM 851 N N . ASN A 1 105 ? 9.085 -2.296 33.349 1.00 37.59 105 ASN A N 1
ATOM 852 C CA . ASN A 1 105 ? 10.388 -2.942 33.627 1.00 37.59 105 ASN A CA 1
ATOM 853 C C . ASN A 1 105 ? 11.287 -3.260 32.426 1.00 37.59 105 ASN A C 1
ATOM 855 O O . ASN A 1 105 ? 12.236 -4.037 32.539 1.00 37.59 105 ASN A O 1
ATOM 859 N N . GLN A 1 106 ? 11.073 -2.598 31.294 1.00 37.12 106 GLN A N 1
ATOM 860 C CA . GLN A 1 106 ? 12.113 -2.465 30.275 1.00 37.12 106 GLN A CA 1
ATOM 861 C C . GLN A 1 106 ? 12.361 -0.980 30.034 1.00 37.12 106 GLN A C 1
ATOM 863 O O . GLN A 1 106 ? 11.446 -0.238 29.692 1.00 37.12 106 GLN A O 1
ATOM 868 N N . GLY A 1 107 ? 13.590 -0.536 30.306 1.00 33.62 107 GLY A N 1
ATOM 869 C CA . GLY A 1 107 ? 13.981 0.867 30.212 1.00 33.62 107 GLY A CA 1
ATOM 870 C C . GLY A 1 107 ? 13.724 1.424 28.814 1.00 33.62 107 GLY A C 1
ATOM 871 O O . GLY A 1 107 ? 14.434 1.088 27.870 1.00 33.62 107 GLY A O 1
ATOM 872 N N . ASN A 1 108 ? 12.719 2.290 28.706 1.00 32.00 108 ASN A N 1
ATOM 873 C CA . ASN A 1 108 ? 12.433 3.067 27.508 1.00 32.00 108 ASN A CA 1
ATOM 874 C C . ASN A 1 108 ? 13.286 4.339 27.496 1.00 32.00 108 ASN A C 1
ATOM 876 O O . ASN A 1 108 ? 13.413 5.038 28.499 1.00 32.00 108 ASN A O 1
ATOM 880 N N . LEU A 1 109 ? 13.864 4.648 26.332 1.00 32.94 109 LEU A N 1
ATOM 881 C CA . LEU A 1 109 ? 14.768 5.785 26.150 1.00 32.94 109 LEU A CA 1
ATOM 882 C C . LEU A 1 109 ? 14.039 7.141 26.124 1.00 32.94 109 LEU A C 1
ATOM 884 O O . LEU A 1 109 ? 14.692 8.159 26.311 1.00 32.94 109 LEU A O 1
ATOM 888 N N . PHE A 1 110 ? 12.712 7.193 25.950 1.00 36.06 110 PHE A N 1
ATOM 889 C CA . PHE A 1 110 ? 11.962 8.456 25.983 1.00 36.06 110 PHE A CA 1
ATOM 890 C C . PHE A 1 110 ? 10.552 8.261 26.553 1.00 36.06 110 PHE A C 1
ATOM 892 O O . PHE A 1 110 ? 9.643 7.803 25.865 1.00 36.06 110 PHE A O 1
ATOM 899 N N . ASN A 1 111 ? 10.384 8.629 27.824 1.00 31.77 111 ASN A N 1
ATOM 900 C CA . ASN A 1 111 ? 9.096 8.698 28.508 1.00 31.77 111 ASN A CA 1
ATOM 901 C C . ASN A 1 111 ? 8.238 9.845 27.959 1.00 31.77 111 ASN A C 1
ATOM 903 O O . ASN A 1 111 ? 8.641 11.007 28.020 1.00 31.77 111 ASN A O 1
ATOM 907 N N . ALA A 1 112 ? 7.019 9.530 27.529 1.00 32.38 112 ALA A N 1
ATOM 908 C CA . ALA A 1 112 ? 5.896 10.458 27.568 1.00 32.38 112 ALA A CA 1
ATOM 909 C C . ALA A 1 112 ? 4.601 9.650 27.723 1.00 32.38 112 ALA A C 1
ATOM 911 O O . ALA A 1 112 ? 4.283 8.827 26.866 1.00 32.38 112 ALA A O 1
ATOM 912 N N . GLU A 1 113 ? 3.878 9.892 28.816 1.00 31.36 113 GLU A N 1
ATOM 913 C CA . GLU A 1 113 ? 2.526 9.383 29.059 1.00 31.36 113 GLU A CA 1
ATOM 914 C C . GLU A 1 113 ? 1.620 9.735 27.871 1.00 31.36 113 GLU A C 1
ATOM 916 O O . GLU A 1 113 ? 1.534 10.904 27.481 1.00 31.36 113 GLU A O 1
ATOM 921 N N . ARG A 1 114 ? 0.960 8.745 27.256 1.00 38.22 114 ARG A N 1
ATOM 922 C CA . ARG A 1 114 ? 0.006 8.992 26.166 1.00 38.22 114 ARG A CA 1
ATOM 923 C C . ARG A 1 114 ? -1.212 8.091 26.307 1.00 38.22 114 ARG A C 1
ATOM 925 O O . ARG A 1 114 ? -1.097 6.874 26.298 1.00 38.22 114 ARG A O 1
ATOM 932 N N . ASN A 1 115 ? -2.371 8.733 26.434 1.00 31.78 115 ASN A N 1
ATOM 933 C CA . ASN A 1 115 ? -3.677 8.089 26.416 1.00 31.78 115 ASN A CA 1
ATOM 934 C C . ASN A 1 115 ? -3.912 7.398 25.066 1.00 31.78 115 ASN A C 1
ATOM 936 O O . ASN A 1 115 ? -3.757 8.016 24.011 1.00 31.78 115 ASN A O 1
ATOM 940 N N . ASN A 1 116 ? -4.312 6.130 25.138 1.00 38.34 116 ASN A N 1
ATOM 941 C CA . ASN A 1 116 ? -4.656 5.268 24.013 1.00 38.34 116 ASN A CA 1
ATOM 942 C C . ASN A 1 116 ? -5.900 5.790 23.289 1.00 38.34 116 ASN A C 1
ATOM 944 O O . ASN A 1 116 ? -7.011 5.592 23.766 1.00 38.34 116 ASN A O 1
ATOM 948 N N . ASN A 1 117 ? -5.701 6.422 22.137 1.00 34.81 117 ASN A N 1
ATOM 949 C CA . ASN A 1 117 ? -6.713 6.629 21.105 1.00 34.81 117 ASN A CA 1
ATOM 950 C C . ASN A 1 117 ? -5.977 6.545 19.764 1.00 34.81 117 ASN A C 1
ATOM 952 O O . ASN A 1 117 ? -5.340 7.511 19.346 1.00 34.81 117 ASN A O 1
ATOM 956 N N . HIS A 1 118 ? -5.994 5.368 19.143 1.00 40.88 118 HIS A N 1
ATOM 957 C CA . HIS A 1 118 ? -5.305 5.102 17.883 1.00 40.88 118 HIS A CA 1
ATOM 958 C C . HIS A 1 118 ? -6.341 4.988 16.768 1.00 40.88 118 HIS A C 1
ATOM 960 O O . HIS A 1 118 ? -7.182 4.097 16.791 1.00 40.88 118 HIS A O 1
ATOM 966 N N . PHE A 1 119 ? -6.278 5.916 15.822 1.00 37.47 119 PHE A N 1
ATOM 967 C CA . PHE A 1 119 ? -7.080 5.938 14.603 1.00 37.47 119 PHE A CA 1
ATOM 968 C C . PHE A 1 119 ? -6.108 6.100 13.432 1.00 37.47 119 PHE A C 1
ATOM 970 O O . PHE A 1 119 ? -5.071 6.735 13.606 1.00 37.47 119 PHE A O 1
ATOM 977 N N . HIS A 1 120 ? -6.396 5.544 12.256 1.00 37.19 120 HIS A N 1
ATOM 978 C CA . HIS A 1 120 ? -5.483 5.657 11.113 1.00 37.19 120 HIS A CA 1
ATOM 979 C C . HIS A 1 120 ? -5.995 6.707 10.147 1.00 37.19 120 HIS A C 1
ATOM 981 O O . HIS A 1 120 ? -7.144 6.645 9.719 1.00 37.19 120 HIS A O 1
ATOM 987 N N . ASP A 1 121 ? -5.140 7.662 9.785 1.00 37.09 121 ASP A N 1
ATOM 988 C CA . ASP A 1 121 ? -5.406 8.580 8.682 1.00 37.09 121 ASP A CA 1
ATOM 989 C C . ASP A 1 121 ? -4.867 7.935 7.415 1.00 37.09 121 ASP A C 1
ATOM 991 O O . ASP A 1 121 ? -3.679 7.645 7.289 1.00 37.09 121 ASP A O 1
ATOM 995 N N . SER A 1 122 ? -5.765 7.678 6.483 1.00 32.38 122 SER A N 1
ATOM 996 C CA . SER A 1 122 ? -5.430 7.078 5.199 1.00 32.38 122 SER A CA 1
ATOM 997 C C . SER A 1 122 ? -5.836 8.002 4.062 1.00 32.38 122 SER A C 1
ATOM 999 O O . SER A 1 122 ? -6.244 7.577 2.988 1.00 32.38 122 SER A O 1
ATOM 1001 N N . ALA A 1 123 ? -5.637 9.305 4.237 1.00 32.81 123 ALA A N 1
ATOM 1002 C CA . ALA A 1 123 ? -5.615 10.215 3.113 1.00 32.81 123 ALA A CA 1
ATOM 1003 C C . ALA A 1 123 ? -4.316 10.045 2.300 1.00 32.81 123 ALA A C 1
ATOM 1005 O O . ALA A 1 123 ? -3.269 10.638 2.572 1.00 32.81 123 ALA A O 1
ATOM 1006 N N . TRP A 1 124 ? -4.420 9.330 1.180 1.00 34.59 124 TRP A N 1
ATOM 1007 C CA . TRP A 1 124 ? -3.700 9.721 -0.030 1.00 34.59 124 TRP A CA 1
ATOM 1008 C C . TRP A 1 124 ? -3.960 11.222 -0.276 1.00 34.59 124 TRP A C 1
ATOM 1010 O O . TRP A 1 124 ? -5.024 11.584 -0.760 1.00 34.59 124 TRP A O 1
ATOM 1020 N N . ARG A 1 125 ? -3.011 12.074 0.153 1.00 40.62 125 ARG A N 1
ATOM 1021 C CA . ARG A 1 125 ? -2.943 13.552 0.062 1.00 40.62 125 ARG A CA 1
ATOM 1022 C C . ARG A 1 125 ? -4.258 14.244 -0.344 1.00 40.62 125 ARG A C 1
ATOM 1024 O O . ARG A 1 125 ? -4.575 14.386 -1.524 1.00 40.62 125 ARG A O 1
ATOM 1031 N N . GLN A 1 126 ? -4.941 14.739 0.682 1.00 35.81 126 GLN A N 1
ATOM 1032 C CA . GLN A 1 126 ? -6.311 15.260 0.790 1.00 35.81 126 GLN A CA 1
ATOM 1033 C C . GLN A 1 126 ? -6.848 16.297 -0.230 1.00 35.81 126 GLN A C 1
ATOM 1035 O O . GLN A 1 126 ? -7.939 16.805 -0.008 1.00 35.81 126 GLN A O 1
ATOM 1040 N N . LEU A 1 127 ? -6.175 16.645 -1.334 1.00 37.31 127 LEU A N 1
ATOM 1041 C CA . LEU A 1 127 ? -6.660 17.716 -2.231 1.00 37.31 127 LEU A CA 1
ATOM 1042 C C . LEU A 1 127 ? -6.483 17.469 -3.739 1.00 37.31 127 LEU A C 1
ATOM 1044 O O . LEU A 1 127 ? -6.764 18.363 -4.530 1.00 37.31 127 LEU A O 1
ATOM 1048 N N . GLY A 1 128 ? -6.003 16.297 -4.175 1.00 34.56 128 GLY A N 1
ATOM 1049 C CA . GLY A 1 128 ? -5.742 16.066 -5.609 1.00 34.56 128 GLY A CA 1
ATOM 1050 C C . GLY A 1 128 ? -4.679 17.005 -6.207 1.00 34.56 128 GLY A C 1
ATOM 1051 O O . GLY A 1 128 ? -4.571 17.119 -7.424 1.00 34.56 128 GLY A O 1
ATOM 1052 N N . LEU A 1 129 ? -3.900 17.670 -5.349 1.00 35.50 129 LEU A N 1
ATOM 1053 C CA . LEU A 1 129 ? -2.816 18.570 -5.723 1.00 35.50 129 LEU A CA 1
ATOM 1054 C C . LEU A 1 129 ? -1.574 17.760 -6.102 1.00 35.50 129 LEU A C 1
ATOM 1056 O O . LEU A 1 129 ? -1.210 16.801 -5.408 1.00 35.50 129 LEU A O 1
ATOM 1060 N N . SER A 1 130 ? -0.899 18.159 -7.182 1.00 39.78 130 SER A N 1
ATOM 1061 C CA . SER A 1 130 ? 0.417 17.615 -7.515 1.00 39.78 130 SER A CA 1
ATOM 1062 C C . SER A 1 130 ? 1.433 17.944 -6.406 1.00 39.78 130 SER A C 1
ATOM 1064 O O . SER A 1 130 ? 1.186 18.763 -5.518 1.00 39.78 130 SER A O 1
ATOM 1066 N N . HIS A 1 131 ? 2.599 17.291 -6.411 1.00 42.69 131 HIS A N 1
ATOM 1067 C CA . HIS A 1 131 ? 3.647 17.595 -5.429 1.00 42.69 131 HIS A CA 1
ATOM 1068 C C . HIS A 1 131 ? 4.093 19.064 -5.493 1.00 42.69 131 HIS A C 1
ATOM 1070 O O . HIS A 1 131 ? 4.347 19.664 -4.449 1.00 42.69 131 HIS A O 1
ATOM 1076 N N . GLU A 1 132 ? 4.126 19.630 -6.697 1.00 45.28 132 GLU A N 1
ATOM 1077 C CA . GLU A 1 132 ? 4.449 21.031 -6.962 1.00 45.28 132 GLU A CA 1
ATOM 1078 C C . GLU A 1 132 ? 3.349 21.952 -6.426 1.00 45.28 132 GLU A C 1
ATOM 1080 O O . GLU A 1 132 ? 3.647 22.859 -5.650 1.00 45.28 132 GLU A O 1
ATOM 1085 N N . ASP A 1 133 ? 2.078 21.652 -6.703 1.00 44.12 133 ASP A N 1
ATOM 1086 C CA . ASP A 1 133 ? 0.940 22.429 -6.191 1.00 44.12 133 ASP A CA 1
ATOM 1087 C C . ASP A 1 133 ? 0.862 22.396 -4.660 1.00 44.12 133 ASP A C 1
ATOM 1089 O O . ASP A 1 133 ? 0.554 23.397 -4.018 1.00 44.12 133 ASP A O 1
ATOM 1093 N N . PHE A 1 134 ? 1.193 21.257 -4.046 1.00 48.62 134 PHE A N 1
ATOM 1094 C CA . PHE A 1 134 ? 1.261 21.126 -2.593 1.00 48.62 134 PHE A CA 1
ATOM 1095 C C . PHE A 1 134 ? 2.391 21.967 -1.993 1.00 48.62 134 PHE A C 1
ATOM 1097 O O . PHE A 1 134 ? 2.194 22.606 -0.963 1.00 48.62 134 PHE A O 1
ATOM 1104 N N . ILE A 1 135 ? 3.571 21.985 -2.621 1.00 50.94 135 ILE A N 1
ATOM 1105 C CA . ILE A 1 135 ? 4.681 22.843 -2.189 1.00 50.94 135 ILE A CA 1
ATOM 1106 C C . ILE A 1 135 ? 4.282 24.312 -2.325 1.00 50.94 135 ILE A C 1
ATOM 1108 O O . ILE A 1 135 ? 4.544 25.088 -1.411 1.00 50.94 135 ILE A O 1
ATOM 1112 N N . VAL A 1 136 ? 3.607 24.686 -3.413 1.00 58.78 136 VAL A N 1
ATOM 1113 C CA . VAL A 1 136 ? 3.101 26.045 -3.628 1.00 58.78 136 VAL A CA 1
ATOM 1114 C C . VAL A 1 136 ? 2.089 26.422 -2.547 1.00 58.78 136 VAL A C 1
ATOM 1116 O O . VAL A 1 136 ? 2.313 27.398 -1.841 1.00 58.78 136 VAL A O 1
ATOM 1119 N N . VAL A 1 137 ? 1.040 25.625 -2.327 1.00 55.66 137 VAL A N 1
ATOM 1120 C CA . VAL A 1 137 ? 0.008 25.899 -1.310 1.00 55.66 137 VAL A CA 1
ATOM 1121 C C . VAL A 1 137 ? 0.604 25.932 0.097 1.00 55.66 137 VAL A C 1
ATOM 1123 O O . VAL A 1 137 ? 0.325 26.854 0.861 1.00 55.66 137 VAL A O 1
ATOM 1126 N N . LYS A 1 138 ? 1.487 24.987 0.437 1.00 56.59 138 LYS A N 1
ATOM 1127 C CA . LYS A 1 138 ? 2.184 24.966 1.729 1.00 56.59 138 LYS A CA 1
ATOM 1128 C C . LYS A 1 138 ? 3.078 26.194 1.918 1.00 56.59 138 LYS A C 1
ATOM 1130 O O . LYS A 1 138 ? 3.106 26.753 3.012 1.00 56.59 138 LYS A O 1
ATOM 1135 N N . ASN A 1 139 ? 3.791 26.624 0.878 1.00 57.31 139 ASN A N 1
ATOM 1136 C CA . ASN A 1 139 ? 4.643 27.811 0.924 1.00 57.31 139 ASN A CA 1
ATOM 1137 C C . ASN A 1 139 ? 3.824 29.104 1.000 1.00 57.31 139 ASN A C 1
ATOM 1139 O O . ASN A 1 139 ? 4.225 30.016 1.715 1.00 57.31 139 ASN A O 1
ATOM 1143 N N . GLU A 1 140 ? 2.689 29.196 0.304 1.00 63.41 140 GLU A N 1
ATOM 1144 C CA . GLU A 1 140 ? 1.790 30.351 0.395 1.00 63.41 140 GLU A CA 1
ATOM 1145 C C . GLU A 1 140 ? 1.148 30.459 1.782 1.00 63.41 140 GLU A C 1
ATOM 1147 O O . GLU A 1 140 ? 1.205 31.525 2.392 1.00 63.41 140 GLU A O 1
ATOM 1152 N N . LEU A 1 141 ? 0.652 29.348 2.338 1.00 60.84 141 LEU A N 1
ATOM 1153 C CA . LEU A 1 141 ? 0.133 29.310 3.709 1.00 60.84 141 LEU A CA 1
ATOM 1154 C C . LEU A 1 141 ? 1.225 29.648 4.735 1.00 60.84 141 LEU A C 1
ATOM 1156 O O . LEU A 1 141 ? 0.973 30.367 5.698 1.00 60.84 141 LEU A O 1
ATOM 1160 N N . ALA A 1 142 ? 2.469 29.201 4.524 1.00 61.34 142 ALA A N 1
ATOM 1161 C CA . ALA A 1 142 ? 3.576 29.478 5.445 1.00 61.34 142 ALA A CA 1
ATOM 1162 C C . ALA A 1 142 ? 3.972 30.963 5.479 1.00 61.34 142 ALA A C 1
ATOM 1164 O O . ALA A 1 142 ? 4.457 31.443 6.504 1.00 61.34 142 ALA A O 1
ATOM 1165 N N . LYS A 1 143 ? 3.735 31.710 4.391 1.00 70.38 143 LYS A N 1
ATOM 1166 C CA . LYS A 1 143 ? 3.969 33.164 4.342 1.00 70.38 143 LYS A CA 1
ATOM 1167 C C . LYS A 1 143 ? 2.969 33.939 5.198 1.00 70.38 143 LYS A C 1
ATOM 1169 O O . LYS A 1 143 ? 3.313 34.994 5.732 1.00 70.38 143 LYS A O 1
ATOM 1174 N N . THR A 1 144 ? 1.740 33.444 5.325 1.00 65.25 144 THR A N 1
ATOM 1175 C CA . THR A 1 144 ? 0.635 34.144 5.997 1.00 65.25 144 THR A CA 1
ATOM 1176 C C . THR A 1 144 ? 0.318 33.600 7.393 1.00 65.25 144 THR A C 1
ATOM 1178 O O . THR A 1 144 ? -0.235 34.334 8.216 1.00 65.25 144 THR A O 1
ATOM 1181 N N . ALA A 1 145 ? 0.762 32.381 7.715 1.00 57.75 145 ALA A N 1
ATOM 1182 C CA . ALA A 1 145 ? 0.526 31.695 8.990 1.00 57.75 145 ALA A CA 1
ATOM 1183 C C . ALA A 1 145 ? 1.074 32.407 10.237 1.00 57.75 145 ALA A C 1
ATOM 1185 O O . ALA A 1 145 ? 0.661 32.095 11.353 1.00 57.75 145 ALA A O 1
ATOM 1186 N N . TRP A 1 146 ? 1.983 33.378 10.088 1.00 52.84 146 TRP A N 1
ATOM 1187 C CA . TRP A 1 146 ? 2.461 34.159 11.236 1.00 52.84 146 TRP A CA 1
ATOM 1188 C C . TRP A 1 146 ? 1.414 35.162 11.753 1.00 52.84 146 TRP A C 1
ATOM 1190 O O . TRP A 1 146 ? 1.443 35.507 12.931 1.00 52.84 146 TRP A O 1
ATOM 1200 N N . ASN A 1 147 ? 0.467 35.572 10.897 1.00 57.97 147 ASN A N 1
ATOM 1201 C CA . ASN A 1 147 ? -0.553 36.581 11.205 1.00 57.97 147 ASN A CA 1
ATOM 1202 C C . ASN A 1 147 ? -1.996 36.091 11.062 1.00 57.97 147 ASN A C 1
ATOM 1204 O O . ASN A 1 147 ? -2.904 36.739 11.582 1.00 57.97 147 ASN A O 1
ATOM 1208 N N . LYS A 1 148 ? -2.230 34.982 10.356 1.00 74.94 148 LYS A N 1
ATOM 1209 C CA . LYS A 1 148 ? -3.560 34.396 10.183 1.00 74.94 148 LYS A CA 1
ATOM 1210 C C . LYS A 1 148 ? -3.645 33.071 10.915 1.00 74.94 148 LYS A C 1
ATOM 1212 O O . LYS A 1 148 ? -2.967 32.107 10.566 1.00 74.94 148 LYS A O 1
ATOM 1217 N N . LYS A 1 149 ? -4.493 33.048 11.942 1.00 69.44 149 LYS A N 1
ATOM 1218 C CA . LYS A 1 149 ? -4.711 31.866 12.772 1.00 69.44 149 LYS A CA 1
ATOM 1219 C C . LYS A 1 149 ? -5.288 30.708 11.952 1.00 69.44 149 LYS A C 1
ATOM 1221 O O . LYS A 1 149 ? -4.828 29.590 12.139 1.00 69.44 149 LYS A O 1
ATOM 1226 N N . GLU A 1 150 ? -6.189 30.985 11.003 1.00 65.31 150 GLU A N 1
ATOM 1227 C CA . GLU A 1 150 ? -6.756 29.951 10.125 1.00 65.31 150 GLU A CA 1
ATOM 1228 C C . GLU A 1 150 ? -5.680 29.283 9.253 1.00 65.31 150 GLU A C 1
ATOM 1230 O O . GLU A 1 150 ? -5.645 28.063 9.149 1.00 65.31 150 GLU A O 1
ATOM 1235 N N . ASP A 1 151 ? -4.746 30.057 8.690 1.00 52.59 151 ASP A N 1
ATOM 1236 C CA . ASP A 1 151 ? -3.668 29.523 7.841 1.00 52.59 151 ASP A CA 1
ATOM 1237 C C . ASP A 1 151 ? -2.676 28.672 8.645 1.00 52.59 151 ASP A C 1
ATOM 1239 O O . ASP A 1 151 ? -2.143 27.684 8.139 1.00 52.59 151 ASP A O 1
ATOM 1243 N N . LYS A 1 152 ? -2.448 29.034 9.914 1.00 57.81 152 LYS A N 1
ATOM 1244 C CA . LYS A 1 152 ? -1.657 28.237 10.856 1.00 57.81 152 LYS A CA 1
ATOM 1245 C C . LYS A 1 152 ? -2.369 26.934 11.224 1.00 57.81 152 LYS A C 1
ATOM 1247 O O . LYS A 1 152 ? -1.742 25.883 11.188 1.00 57.81 152 LYS A O 1
ATOM 1252 N N . GLU A 1 153 ? -3.667 26.997 11.516 1.00 57.25 153 GLU A N 1
ATOM 1253 C CA . GLU A 1 153 ? -4.498 25.824 11.806 1.00 57.25 153 GLU A CA 1
ATOM 1254 C C . GLU A 1 153 ? -4.571 24.876 10.591 1.00 57.25 153 GLU A C 1
ATOM 1256 O O . GLU A 1 153 ? -4.439 23.669 10.765 1.00 57.25 153 GLU A O 1
ATOM 1261 N N . LEU A 1 154 ? -4.657 25.397 9.359 1.00 53.59 154 LEU A N 1
ATOM 1262 C CA . LEU A 1 154 ? -4.570 24.625 8.108 1.00 53.59 154 LEU A CA 1
ATOM 1263 C C . LEU A 1 154 ? -3.186 23.991 7.884 1.00 53.59 154 LEU A C 1
ATOM 1265 O O . LEU A 1 154 ? -3.083 22.860 7.411 1.00 53.59 154 LEU A O 1
ATOM 1269 N N . LEU A 1 155 ? -2.107 24.698 8.224 1.00 55.88 155 LEU A N 1
ATOM 1270 C CA . LEU A 1 155 ? -0.742 24.167 8.160 1.00 55.88 155 LEU A CA 1
ATOM 1271 C C . LEU A 1 155 ? -0.505 23.045 9.167 1.00 55.88 155 LEU A C 1
ATOM 1273 O O . LEU A 1 155 ? 0.117 22.042 8.817 1.00 55.88 155 LEU A O 1
ATOM 1277 N N . ASP A 1 156 ? -0.986 23.213 10.394 1.00 53.38 156 ASP A N 1
ATOM 1278 C CA . ASP A 1 156 ? -0.914 22.190 11.434 1.00 53.38 156 ASP A CA 1
ATOM 1279 C C . ASP A 1 156 ? -1.788 20.986 11.044 1.00 53.38 156 ASP A C 1
ATOM 1281 O O . ASP A 1 156 ? -1.328 19.849 11.113 1.00 53.38 156 ASP A O 1
ATOM 1285 N N . PHE A 1 157 ? -2.974 21.234 10.484 1.00 51.94 157 PHE A N 1
ATOM 1286 C CA . PHE A 1 157 ? -3.874 20.231 9.911 1.00 51.94 157 PHE A CA 1
ATOM 1287 C C . PHE A 1 157 ? -3.223 19.385 8.801 1.00 51.94 157 PHE A C 1
ATOM 1289 O O . PHE A 1 157 ? -3.325 18.164 8.833 1.00 51.94 157 PHE A O 1
ATOM 1296 N N . PHE A 1 158 ? -2.465 19.983 7.872 1.00 49.69 158 PHE A N 1
ATOM 1297 C CA . PHE A 1 158 ? -1.725 19.223 6.846 1.00 49.69 158 PHE A CA 1
ATOM 1298 C C . PHE A 1 158 ? -0.564 18.379 7.391 1.00 49.69 158 PHE A C 1
ATOM 1300 O O . PHE A 1 158 ? 0.008 17.570 6.654 1.00 49.69 158 PHE A O 1
ATOM 1307 N N . ASN A 1 159 ? -0.153 18.602 8.639 1.00 49.53 159 ASN A N 1
ATOM 1308 C CA . ASN A 1 159 ? 0.977 17.917 9.256 1.00 49.53 159 ASN A CA 1
ATOM 1309 C C . ASN A 1 159 ? 0.559 16.941 10.370 1.00 49.53 159 ASN A C 1
ATOM 1311 O O . ASN A 1 159 ? 1.448 16.267 10.902 1.00 49.53 159 ASN A O 1
ATOM 1315 N N . ASP A 1 160 ? -0.728 16.854 10.722 1.00 50.81 160 ASP A N 1
ATOM 1316 C CA . ASP A 1 160 ? -1.189 16.093 11.883 1.00 50.81 160 ASP A CA 1
ATOM 1317 C C . ASP A 1 160 ? -1.594 14.663 11.506 1.00 50.81 160 ASP A C 1
ATOM 1319 O O . ASP A 1 160 ? -2.642 14.416 10.917 1.00 50.81 160 ASP A O 1
ATOM 1323 N N . TYR A 1 161 ? -0.731 13.711 11.852 1.00 52.28 161 TYR A N 1
ATOM 1324 C CA . TYR A 1 161 ? -0.987 12.283 11.690 1.00 52.28 161 TYR A CA 1
ATOM 1325 C C . TYR A 1 161 ? -1.762 11.785 12.917 1.00 52.28 161 TYR A C 1
ATOM 1327 O O . TYR A 1 161 ? -1.433 12.153 14.045 1.00 52.28 161 TYR A O 1
ATOM 1335 N N . LEU A 1 162 ? -2.751 10.904 12.726 1.00 55.03 162 LEU A N 1
ATOM 1336 C CA . LEU A 1 162 ? -3.477 10.277 13.846 1.00 55.03 162 LEU A CA 1
ATOM 1337 C C . LEU A 1 162 ? -2.600 9.306 14.675 1.00 55.03 162 LEU A C 1
ATOM 1339 O O . LEU A 1 162 ? -2.991 8.855 15.750 1.00 55.03 162 LEU A O 1
ATOM 1343 N N . GLU A 1 163 ? -1.373 9.060 14.219 1.00 60.81 163 GLU A N 1
ATOM 1344 C CA . GLU A 1 163 ? -0.333 8.290 14.889 1.00 60.81 163 GLU A CA 1
ATOM 1345 C C . GLU A 1 163 ? 1.045 8.960 14.733 1.00 60.81 163 GLU A C 1
ATOM 1347 O O . GLU A 1 163 ? 1.227 9.836 13.885 1.00 60.81 163 GLU A O 1
ATOM 1352 N N . PRO A 1 164 ? 2.067 8.592 15.529 1.00 71.50 164 PRO A N 1
ATOM 1353 C CA . PRO A 1 164 ? 3.392 9.179 15.383 1.00 71.50 164 PRO A CA 1
ATOM 1354 C C . PRO A 1 164 ? 3.945 8.996 13.965 1.00 71.50 164 PRO A C 1
ATOM 1356 O O . PRO A 1 164 ? 4.028 7.884 13.460 1.00 71.50 164 PRO A O 1
ATOM 1359 N N . LYS A 1 165 ? 4.437 10.079 13.354 1.00 70.31 165 LYS A N 1
ATOM 1360 C CA . LYS A 1 165 ? 4.960 10.081 11.975 1.00 70.31 165 LYS A CA 1
ATOM 1361 C C . LYS A 1 165 ? 5.929 8.929 11.664 1.00 70.31 165 LYS A C 1
ATOM 1363 O O . LYS A 1 165 ? 5.913 8.399 10.560 1.00 70.31 165 LYS A O 1
ATOM 1368 N N . TRP A 1 166 ? 6.801 8.552 12.601 1.00 74.81 166 TRP A N 1
ATOM 1369 C CA . TRP A 1 166 ? 7.744 7.447 12.394 1.00 74.81 166 TRP A CA 1
ATOM 1370 C C . TRP A 1 166 ? 7.038 6.091 12.235 1.00 74.81 166 TRP A C 1
ATOM 1372 O O . TRP A 1 166 ? 7.482 5.286 11.421 1.00 74.81 166 TRP A O 1
ATOM 1382 N N . MET A 1 167 ? 5.948 5.871 12.975 1.00 77.69 167 MET A N 1
ATOM 1383 C CA . MET A 1 167 ? 5.139 4.652 12.969 1.00 77.69 167 MET A CA 1
ATOM 1384 C C . MET A 1 167 ? 4.434 4.517 11.621 1.00 77.69 167 MET A C 1
ATOM 1386 O O . MET A 1 167 ? 4.611 3.508 10.937 1.00 77.69 167 MET A O 1
ATOM 1390 N N . TYR A 1 168 ? 3.811 5.611 11.179 1.00 80.12 168 TYR A N 1
ATOM 1391 C CA . TYR A 1 168 ? 3.173 5.720 9.870 1.00 80.12 168 TYR A CA 1
ATOM 1392 C C . TYR A 1 168 ? 4.134 5.392 8.746 1.00 80.12 168 TYR A C 1
ATOM 1394 O O . TYR A 1 168 ? 3.853 4.560 7.887 1.00 80.12 168 TYR A O 1
ATOM 1402 N N . TRP A 1 169 ? 5.321 6.005 8.754 1.00 81.06 169 TRP A N 1
ATOM 1403 C CA . TRP A 1 169 ? 6.294 5.724 7.709 1.00 81.06 169 TRP A CA 1
ATOM 1404 C C . TRP A 1 169 ? 6.782 4.283 7.750 1.00 81.06 169 TRP A C 1
ATOM 1406 O O . TRP A 1 169 ? 7.011 3.727 6.682 1.00 81.06 169 TRP A O 1
ATOM 1416 N N . GLN A 1 170 ? 6.938 3.667 8.923 1.00 83.88 170 GLN A N 1
ATOM 1417 C CA . GLN A 1 170 ? 7.322 2.258 9.017 1.00 83.88 170 GLN A CA 1
ATOM 1418 C C . GLN A 1 170 ? 6.237 1.326 8.461 1.00 83.88 170 GLN A C 1
ATOM 1420 O O . GLN A 1 170 ? 6.565 0.461 7.645 1.00 83.88 170 GLN A O 1
ATOM 1425 N N . ALA A 1 171 ? 4.968 1.537 8.817 1.00 85.75 171 ALA A N 1
ATOM 1426 C CA . ALA A 1 171 ? 3.838 0.774 8.285 1.00 85.75 171 ALA A CA 1
ATOM 1427 C C . ALA A 1 171 ? 3.659 0.989 6.771 1.00 85.75 171 ALA A C 1
ATOM 1429 O O . ALA A 1 171 ? 3.497 0.037 6.009 1.00 85.75 171 ALA A O 1
ATOM 1430 N N . GLU A 1 172 ? 3.828 2.220 6.291 1.00 85.38 172 GLU A N 1
ATOM 1431 C CA . GLU A 1 172 ? 3.764 2.544 4.865 1.00 85.38 172 GLU A CA 1
ATOM 1432 C C . GLU A 1 172 ? 4.937 1.943 4.075 1.00 85.38 172 GLU A C 1
ATOM 1434 O O . GLU A 1 172 ? 4.764 1.429 2.965 1.00 85.38 172 GLU A O 1
ATOM 1439 N N . GLN A 1 173 ? 6.154 1.957 4.640 1.00 87.31 173 GLN A N 1
ATOM 1440 C CA . GLN A 1 173 ? 7.281 1.235 4.045 1.00 87.31 173 GLN A CA 1
ATOM 1441 C C . GLN A 1 173 ? 6.988 -0.263 3.980 1.00 87.31 173 GLN A C 1
ATOM 1443 O O . GLN A 1 173 ? 7.273 -0.874 2.952 1.00 87.31 173 GLN A O 1
ATOM 1448 N N . PHE A 1 174 ? 6.437 -0.849 5.050 1.00 92.00 174 PHE A N 1
ATOM 1449 C CA . PHE A 1 174 ? 6.055 -2.259 5.068 1.00 92.00 174 PHE A CA 1
ATOM 1450 C C . PHE A 1 174 ? 5.087 -2.569 3.930 1.00 92.00 174 PHE A C 1
ATOM 1452 O O . PHE A 1 174 ? 5.398 -3.413 3.095 1.00 92.00 174 PHE A O 1
ATOM 1459 N N . SER A 1 175 ? 3.973 -1.835 3.865 1.00 92.50 175 SER A N 1
ATOM 1460 C CA . SER A 1 175 ? 2.918 -1.991 2.860 1.00 92.50 175 SER A CA 1
ATOM 1461 C C . SER A 1 175 ? 3.489 -1.965 1.441 1.00 92.50 175 SER A C 1
ATOM 1463 O O . SER A 1 175 ? 3.281 -2.892 0.656 1.00 92.50 175 SER A O 1
ATOM 1465 N N . SER A 1 176 ? 4.325 -0.966 1.139 1.00 91.31 176 SER A N 1
ATOM 1466 C CA . SER A 1 176 ? 4.968 -0.833 -0.170 1.00 91.31 176 SER A CA 1
ATOM 1467 C C . SER A 1 176 ? 5.907 -1.999 -0.507 1.00 91.31 176 SER A C 1
ATOM 1469 O O . SER A 1 176 ? 5.929 -2.443 -1.655 1.00 91.31 176 SER A O 1
ATOM 1471 N N . CYS A 1 177 ? 6.669 -2.509 0.466 1.00 93.19 177 CYS A N 1
ATOM 1472 C CA . CYS A 1 177 ? 7.558 -3.655 0.258 1.00 93.19 177 CYS A CA 1
ATOM 1473 C C . CYS A 1 177 ? 6.791 -4.980 0.167 1.00 93.19 177 CYS A C 1
ATOM 1475 O O . CYS A 1 177 ? 7.204 -5.872 -0.561 1.00 93.19 177 CYS A O 1
ATOM 1477 N N . PHE A 1 178 ? 5.686 -5.115 0.898 1.00 94.31 178 PHE A N 1
ATOM 1478 C CA . PHE A 1 178 ? 4.889 -6.337 0.957 1.00 94.31 178 PHE A CA 1
ATOM 1479 C C . PHE A 1 178 ? 4.053 -6.529 -0.310 1.00 94.31 178 PHE A C 1
ATOM 1481 O O . PHE A 1 178 ? 3.985 -7.636 -0.847 1.00 94.31 178 PHE A O 1
ATOM 1488 N N . LEU A 1 179 ? 3.457 -5.444 -0.816 1.00 93.06 179 LEU A N 1
ATOM 1489 C CA . LEU A 1 179 ? 2.656 -5.449 -2.042 1.00 93.06 179 LEU A CA 1
ATOM 1490 C C . LEU A 1 179 ? 3.508 -5.455 -3.316 1.00 93.06 179 LEU A C 1
ATOM 1492 O O . LEU A 1 179 ? 3.088 -6.015 -4.326 1.00 93.06 179 LEU A O 1
ATOM 1496 N N . ILE A 1 180 ? 4.701 -4.853 -3.271 1.00 94.06 180 ILE A N 1
ATOM 1497 C CA . ILE A 1 180 ? 5.686 -4.872 -4.360 1.00 94.06 180 ILE A CA 1
ATOM 1498 C C . ILE A 1 180 ? 6.971 -5.534 -3.833 1.00 94.06 180 ILE A C 1
ATOM 1500 O O . ILE A 1 180 ? 7.951 -4.834 -3.513 1.00 94.06 180 ILE A O 1
ATOM 1504 N N . PRO A 1 181 ? 6.962 -6.875 -3.700 1.00 93.69 181 PRO A N 1
ATOM 1505 C CA . PRO A 1 181 ? 8.090 -7.616 -3.162 1.00 93.69 181 PRO A CA 1
ATOM 1506 C C . PRO A 1 181 ? 9.289 -7.521 -4.107 1.00 93.69 181 PRO A C 1
ATOM 1508 O O . PRO A 1 181 ? 9.161 -7.564 -5.333 1.00 93.69 181 PRO A O 1
ATOM 1511 N N . HIS A 1 182 ? 10.466 -7.353 -3.515 1.00 92.56 182 HIS A N 1
ATOM 1512 C CA . HIS A 1 182 ? 11.722 -7.103 -4.213 1.00 92.56 182 HIS A CA 1
ATOM 1513 C C . HIS A 1 182 ? 12.055 -8.194 -5.219 1.00 92.56 182 HIS A C 1
ATOM 1515 O O . HIS A 1 182 ? 12.424 -7.890 -6.344 1.00 92.56 182 HIS A O 1
ATOM 1521 N N . ASP A 1 183 ? 11.949 -9.461 -4.823 1.00 91.62 183 ASP A N 1
ATOM 1522 C CA . ASP A 1 183 ? 12.300 -10.587 -5.685 1.00 91.62 183 ASP A CA 1
ATOM 1523 C C . ASP A 1 183 ? 11.450 -10.572 -6.961 1.00 91.62 183 ASP A C 1
ATOM 1525 O O . ASP A 1 183 ? 12.001 -10.514 -8.054 1.00 91.62 183 ASP A O 1
ATOM 1529 N N . LYS A 1 184 ? 10.122 -10.458 -6.837 1.00 92.38 184 LYS A N 1
ATOM 1530 C CA . LYS A 1 184 ? 9.228 -10.412 -8.006 1.00 92.38 184 LYS A CA 1
ATOM 1531 C C . LYS A 1 184 ? 9.371 -9.141 -8.826 1.00 92.38 184 LYS A C 1
ATOM 1533 O O . LYS A 1 184 ? 9.254 -9.188 -10.047 1.00 92.38 184 LYS A O 1
ATOM 1538 N N . LEU A 1 185 ? 9.611 -7.996 -8.185 1.00 93.44 185 LEU A N 1
ATOM 1539 C CA . LEU A 1 185 ? 9.889 -6.767 -8.919 1.00 93.44 185 LEU A CA 1
ATOM 1540 C C . LEU A 1 185 ? 11.114 -6.957 -9.813 1.00 93.44 185 LEU A C 1
ATOM 1542 O O . LEU A 1 185 ? 11.051 -6.636 -10.995 1.00 93.44 185 LEU A O 1
ATOM 1546 N N . PHE A 1 186 ? 12.201 -7.504 -9.273 1.00 92.88 186 PHE A N 1
ATOM 1547 C CA . PHE A 1 186 ? 13.419 -7.725 -10.041 1.00 92.88 186 PHE A CA 1
ATOM 1548 C C . PHE A 1 186 ? 13.260 -8.828 -11.096 1.00 92.88 186 PHE A C 1
ATOM 1550 O O . PHE A 1 186 ? 13.722 -8.600 -12.212 1.00 92.88 186 PHE A O 1
ATOM 1557 N N . ASP A 1 187 ? 12.514 -9.908 -10.826 1.00 91.69 187 ASP A N 1
ATOM 1558 C CA . ASP A 1 187 ? 12.132 -10.907 -11.843 1.00 91.69 187 ASP A CA 1
ATOM 1559 C C . ASP A 1 187 ? 11.499 -10.219 -13.070 1.00 91.69 187 ASP A C 1
ATOM 1561 O O . ASP A 1 187 ? 11.856 -10.489 -14.217 1.00 91.69 187 ASP A O 1
ATOM 1565 N N . TYR A 1 188 ? 10.582 -9.269 -12.846 1.00 91.62 188 TYR A N 1
ATOM 1566 C CA . TYR A 1 188 ? 9.951 -8.523 -13.934 1.00 91.62 188 TYR A CA 1
ATOM 1567 C C . TYR A 1 188 ? 10.899 -7.545 -14.628 1.00 91.62 188 TYR A C 1
ATOM 1569 O O . TYR A 1 188 ? 10.839 -7.402 -15.850 1.00 91.62 188 TYR A O 1
ATOM 1577 N N . LEU A 1 189 ? 11.790 -6.877 -13.896 1.00 90.81 189 LEU A N 1
ATOM 1578 C CA . LEU A 1 189 ? 12.778 -5.982 -14.504 1.00 90.81 189 LEU A CA 1
ATOM 1579 C C . LEU A 1 189 ? 13.759 -6.740 -15.408 1.00 90.81 189 LEU A C 1
ATOM 1581 O O . LEU A 1 189 ? 14.152 -6.216 -16.451 1.00 90.81 189 LEU A O 1
ATOM 1585 N N . GLU A 1 190 ? 14.107 -7.979 -15.058 1.00 90.50 190 GLU A N 1
ATOM 1586 C CA . GLU A 1 190 ? 14.979 -8.849 -15.859 1.00 90.50 190 GLU A CA 1
ATOM 1587 C C . GLU A 1 190 ? 14.367 -9.246 -17.211 1.00 90.50 190 GLU A C 1
ATOM 1589 O O . GLU A 1 190 ? 15.102 -9.574 -18.142 1.00 90.50 190 GLU A O 1
ATOM 1594 N N . THR A 1 191 ? 13.046 -9.111 -17.382 1.00 89.00 191 THR A N 1
ATOM 1595 C CA . THR A 1 191 ? 12.380 -9.319 -18.682 1.00 89.00 191 THR A CA 1
ATOM 1596 C C . THR A 1 191 ? 12.648 -8.207 -19.706 1.00 89.00 191 THR A C 1
ATOM 1598 O O . THR A 1 191 ? 12.273 -8.344 -20.870 1.00 89.00 191 THR A O 1
ATOM 1601 N N . GLY A 1 192 ? 13.312 -7.114 -19.303 1.00 87.38 192 GLY A N 1
ATOM 1602 C CA . GLY A 1 192 ? 13.667 -5.998 -20.186 1.00 87.38 192 GLY A CA 1
ATOM 1603 C C . GLY A 1 192 ? 12.680 -4.826 -20.167 1.00 87.38 192 GLY A C 1
ATOM 1604 O O . GLY A 1 192 ? 12.594 -4.085 -21.147 1.00 87.38 192 GLY A O 1
ATOM 1605 N N . LEU A 1 193 ? 11.934 -4.637 -19.072 1.00 89.50 193 LEU A N 1
ATOM 1606 C CA . LEU A 1 193 ? 11.013 -3.505 -18.917 1.00 89.50 193 LEU A CA 1
ATOM 1607 C C . LEU A 1 193 ? 11.738 -2.154 -19.004 1.00 89.50 193 LEU A C 1
ATOM 1609 O O . LEU A 1 193 ? 12.732 -1.908 -18.320 1.00 89.50 193 LEU A O 1
ATOM 1613 N N . ASN A 1 194 ? 11.180 -1.232 -19.791 1.00 89.44 194 ASN A N 1
ATOM 1614 C CA . ASN A 1 194 ? 11.684 0.134 -19.885 1.00 89.44 194 ASN A CA 1
ATOM 1615 C C . ASN A 1 194 ? 11.020 1.034 -18.834 1.00 89.44 194 ASN A C 1
ATOM 1617 O O . ASN A 1 194 ? 9.910 1.522 -19.044 1.00 89.44 194 ASN A O 1
ATOM 1621 N N . LEU A 1 195 ? 11.712 1.297 -17.724 1.00 89.25 195 LEU A N 1
ATOM 1622 C CA . LEU A 1 195 ? 11.203 2.130 -16.625 1.00 89.25 195 LEU A CA 1
ATOM 1623 C C . LEU A 1 195 ? 11.088 3.632 -16.945 1.00 89.25 195 LEU A C 1
ATOM 1625 O O . LEU A 1 195 ? 10.509 4.371 -16.152 1.00 89.25 195 LEU A O 1
ATOM 1629 N N . ALA A 1 196 ? 11.609 4.095 -18.086 1.00 86.69 196 ALA A N 1
ATOM 1630 C CA . ALA A 1 196 ? 11.369 5.458 -18.564 1.00 86.69 196 ALA A CA 1
ATOM 1631 C C . ALA A 1 196 ? 10.003 5.615 -19.266 1.00 86.69 196 ALA A C 1
ATOM 1633 O O . ALA A 1 196 ? 9.612 6.737 -19.581 1.00 86.69 196 ALA A O 1
ATOM 1634 N N . ASP A 1 197 ? 9.293 4.513 -19.534 1.00 87.81 197 ASP A N 1
ATOM 1635 C CA . ASP A 1 197 ? 7.977 4.512 -20.177 1.00 87.81 197 ASP A CA 1
ATOM 1636 C C . ASP A 1 197 ? 6.856 4.288 -19.152 1.00 87.81 197 ASP A C 1
ATOM 1638 O O . ASP A 1 197 ? 6.863 3.320 -18.386 1.00 87.81 197 ASP A O 1
ATOM 1642 N N . TRP A 1 198 ? 5.841 5.152 -19.194 1.00 87.06 198 TRP A N 1
ATOM 1643 C CA . TRP A 1 198 ? 4.632 5.032 -18.384 1.00 87.06 198 TRP A CA 1
ATOM 1644 C C . TRP A 1 198 ? 3.898 3.710 -18.611 1.00 87.06 198 TRP A C 1
ATOM 1646 O O . TRP A 1 198 ? 3.333 3.179 -17.655 1.00 87.06 198 TRP A O 1
ATOM 1656 N N . ASN A 1 199 ? 3.936 3.137 -19.821 1.00 92.44 199 ASN A N 1
ATOM 1657 C CA . ASN A 1 199 ? 3.292 1.844 -20.076 1.00 92.44 199 ASN A CA 1
ATOM 1658 C C . ASN A 1 199 ? 3.885 0.731 -19.204 1.00 92.44 199 ASN A C 1
ATOM 1660 O O . ASN A 1 199 ? 3.137 -0.084 -18.670 1.00 92.44 199 ASN A O 1
ATOM 1664 N N . SER A 1 200 ? 5.205 0.727 -18.990 1.00 93.12 200 SER A N 1
ATOM 1665 C CA . SER A 1 200 ? 5.863 -0.238 -18.102 1.00 93.12 200 SER A CA 1
ATOM 1666 C C . SER A 1 200 ? 5.423 -0.059 -16.650 1.00 93.12 200 SER A C 1
ATOM 1668 O O . SER A 1 200 ? 5.197 -1.040 -15.944 1.00 93.12 200 SER A O 1
ATOM 1670 N N . LEU A 1 201 ? 5.262 1.187 -16.190 1.00 91.19 201 LEU A N 1
ATOM 1671 C CA . LEU A 1 201 ? 4.808 1.468 -14.826 1.00 91.19 201 LEU A CA 1
ATOM 1672 C C . LEU A 1 201 ? 3.338 1.071 -14.624 1.00 91.19 201 LEU A C 1
ATOM 1674 O O . LEU A 1 201 ? 3.003 0.503 -13.586 1.00 91.19 201 LEU A O 1
ATOM 1678 N N . TYR A 1 202 ? 2.467 1.323 -15.606 1.00 91.44 202 TYR A N 1
ATOM 1679 C CA . TYR A 1 202 ? 1.078 0.853 -15.570 1.00 91.44 202 TYR A CA 1
ATOM 1680 C C . TYR A 1 202 ? 0.984 -0.671 -15.649 1.00 91.44 202 TYR A C 1
ATOM 1682 O O . TYR A 1 202 ? 0.162 -1.271 -14.962 1.00 91.44 202 TYR A O 1
ATOM 1690 N N . TRP A 1 203 ? 1.868 -1.315 -16.407 1.00 94.19 203 TRP A N 1
ATOM 1691 C CA . TRP A 1 203 ? 1.954 -2.769 -16.418 1.00 94.19 203 TRP A CA 1
ATOM 1692 C C . TRP A 1 203 ? 2.364 -3.322 -15.045 1.00 94.19 203 TRP A C 1
ATOM 1694 O O . TRP A 1 203 ? 1.727 -4.246 -14.545 1.00 94.19 203 TRP A O 1
ATOM 1704 N N . LEU A 1 204 ? 3.365 -2.724 -14.382 1.00 93.44 204 LEU A N 1
ATOM 1705 C CA . LEU A 1 204 ? 3.759 -3.101 -13.017 1.00 93.44 204 LEU A CA 1
ATOM 1706 C C . LEU A 1 204 ? 2.620 -2.867 -12.016 1.00 93.44 204 LEU A C 1
ATOM 1708 O O . LEU A 1 204 ? 2.370 -3.715 -11.161 1.00 93.44 204 LEU A O 1
ATOM 1712 N N . ARG A 1 205 ? 1.900 -1.746 -12.146 1.00 90.94 205 ARG A N 1
ATOM 1713 C CA . ARG A 1 205 ? 0.699 -1.444 -11.354 1.00 90.94 205 ARG A CA 1
ATOM 1714 C C . ARG A 1 205 ? -0.304 -2.592 -11.440 1.00 90.94 205 ARG A C 1
ATOM 1716 O O . ARG A 1 205 ? -0.750 -3.079 -10.404 1.00 90.94 205 ARG A O 1
ATOM 1723 N N . ASP A 1 206 ? -0.614 -3.038 -12.655 1.00 91.81 206 ASP A N 1
ATOM 1724 C CA . ASP A 1 206 ? -1.588 -4.106 -12.893 1.00 91.81 206 ASP A CA 1
ATOM 1725 C C . ASP A 1 206 ? -1.078 -5.462 -12.394 1.00 91.81 206 ASP A C 1
ATOM 1727 O O . ASP A 1 206 ? -1.852 -6.252 -11.858 1.00 91.81 206 ASP A O 1
ATOM 1731 N N . LYS A 1 207 ? 0.231 -5.724 -12.498 1.00 92.25 207 LYS A N 1
ATOM 1732 C CA . LYS A 1 207 ? 0.845 -6.957 -11.987 1.00 92.25 207 LYS A CA 1
ATOM 1733 C C . LYS A 1 207 ? 0.838 -7.068 -10.469 1.00 92.25 207 LYS A C 1
ATOM 1735 O O . LYS A 1 207 ? 0.653 -8.169 -9.960 1.00 92.25 207 LYS A O 1
ATOM 1740 N N . PHE A 1 208 ? 1.021 -5.959 -9.757 1.00 92.50 208 PHE A N 1
ATOM 1741 C CA . PHE A 1 208 ? 1.024 -5.946 -8.292 1.00 92.50 208 PHE A CA 1
ATOM 1742 C C . PHE A 1 208 ? -0.341 -5.596 -7.677 1.00 92.50 208 PHE A C 1
ATOM 1744 O O . PHE A 1 208 ? -0.545 -5.795 -6.479 1.00 92.50 208 PHE A O 1
ATOM 1751 N N . GLY A 1 209 ? -1.299 -5.112 -8.474 1.00 89.19 209 GLY A N 1
ATOM 1752 C CA . GLY A 1 209 ? -2.626 -4.720 -7.991 1.00 89.19 209 GLY A CA 1
ATOM 1753 C C . GLY A 1 209 ? -2.561 -3.553 -7.003 1.00 89.19 209 GLY A C 1
ATOM 1754 O O . GLY A 1 209 ? -3.186 -3.598 -5.943 1.00 89.19 209 GLY A O 1
ATOM 1755 N N . VAL A 1 210 ? -1.749 -2.545 -7.319 1.00 86.94 210 VAL A N 1
ATOM 1756 C CA . VAL A 1 210 ? -1.484 -1.362 -6.478 1.00 86.94 210 VAL A CA 1
ATOM 1757 C C . VAL A 1 210 ? -1.796 -0.076 -7.241 1.00 86.94 210 VAL A C 1
ATOM 1759 O O . VAL A 1 210 ? -2.154 -0.116 -8.412 1.00 86.94 210 VAL A O 1
ATOM 1762 N N . SER A 1 211 ? -1.642 1.093 -6.617 1.00 85.25 211 SER A N 1
ATOM 1763 C CA . SER A 1 211 ? -1.744 2.368 -7.334 1.00 85.25 211 SER A CA 1
ATOM 1764 C C . SER A 1 211 ? -0.471 2.674 -8.140 1.00 85.25 211 SER A C 1
ATOM 1766 O O . SER A 1 211 ? 0.638 2.281 -7.769 1.00 85.25 211 SER A O 1
ATOM 1768 N N . ILE A 1 212 ? -0.607 3.446 -9.226 1.00 84.88 212 ILE A N 1
ATOM 1769 C CA . ILE A 1 212 ? 0.541 3.905 -10.036 1.00 84.88 212 ILE A CA 1
ATOM 1770 C C . ILE A 1 212 ? 1.564 4.679 -9.193 1.00 84.88 212 ILE A C 1
ATOM 1772 O O . ILE A 1 212 ? 2.775 4.549 -9.360 1.00 84.88 212 ILE A O 1
ATOM 1776 N N . SER A 1 213 ? 1.071 5.455 -8.234 1.00 80.56 213 SER A N 1
ATOM 1777 C CA . SER A 1 213 ? 1.905 6.237 -7.338 1.00 80.56 213 SER A CA 1
ATOM 1778 C C . SER A 1 213 ? 2.706 5.360 -6.375 1.00 80.56 213 SER A C 1
ATOM 1780 O O . SER A 1 213 ? 3.853 5.696 -6.097 1.00 80.56 213 SER A O 1
ATOM 1782 N N . MET A 1 214 ? 2.157 4.230 -5.905 1.00 84.31 214 MET A N 1
ATOM 1783 C CA . MET A 1 214 ? 2.905 3.284 -5.069 1.00 84.31 214 MET A CA 1
ATOM 1784 C C . MET A 1 214 ? 4.050 2.637 -5.859 1.00 84.31 214 MET A C 1
ATOM 1786 O O . MET A 1 214 ? 5.164 2.565 -5.342 1.00 84.31 214 MET A O 1
ATOM 1790 N N . VAL A 1 215 ? 3.820 2.263 -7.127 1.00 87.00 215 VAL A N 1
ATOM 1791 C CA . VAL A 1 215 ? 4.885 1.779 -8.031 1.00 87.00 215 VAL A CA 1
ATOM 1792 C C . VAL A 1 215 ? 5.981 2.829 -8.183 1.00 87.00 215 VAL A C 1
ATOM 1794 O O . VAL A 1 215 ? 7.153 2.524 -7.974 1.00 87.00 215 VAL A O 1
ATOM 1797 N N . ARG A 1 216 ? 5.612 4.079 -8.488 1.00 87.62 216 ARG A N 1
ATOM 1798 C CA . ARG A 1 216 ? 6.577 5.175 -8.646 1.00 87.62 216 ARG A CA 1
ATOM 1799 C C . ARG A 1 216 ? 7.419 5.372 -7.384 1.00 87.62 216 ARG A C 1
ATOM 1801 O O . ARG A 1 216 ? 8.641 5.308 -7.457 1.00 87.62 216 ARG A O 1
ATOM 1808 N N . ILE A 1 217 ? 6.771 5.536 -6.229 1.00 82.81 217 ILE A N 1
ATOM 1809 C CA . ILE A 1 217 ? 7.446 5.732 -4.935 1.00 82.81 217 ILE A CA 1
ATOM 1810 C C . ILE A 1 217 ? 8.385 4.560 -4.632 1.00 82.81 217 ILE 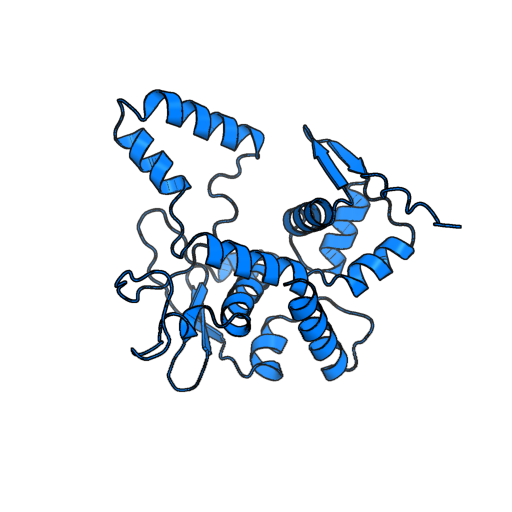A C 1
ATOM 1812 O O . ILE A 1 217 ? 9.490 4.756 -4.125 1.00 82.81 217 ILE A O 1
ATOM 1816 N N . ARG A 1 218 ? 7.959 3.332 -4.936 1.00 88.88 218 ARG A N 1
ATOM 1817 C CA . ARG A 1 218 ? 8.765 2.132 -4.724 1.00 88.88 218 ARG A CA 1
ATOM 1818 C C . ARG A 1 218 ? 10.027 2.131 -5.584 1.00 88.88 218 ARG A C 1
ATOM 1820 O O . ARG A 1 218 ? 11.113 1.897 -5.057 1.00 88.88 218 ARG A O 1
ATOM 1827 N N . LEU A 1 219 ? 9.897 2.427 -6.875 1.00 90.56 219 LEU A N 1
ATOM 1828 C CA . LEU A 1 219 ? 11.022 2.501 -7.808 1.00 90.56 219 LEU A CA 1
ATOM 1829 C C . LEU A 1 219 ? 11.985 3.656 -7.470 1.00 90.56 219 LEU A C 1
ATOM 1831 O O . LEU A 1 219 ? 13.200 3.476 -7.561 1.00 90.56 219 LEU A O 1
ATOM 1835 N N . GLU A 1 220 ? 11.470 4.809 -7.029 1.00 87.38 220 GLU A N 1
ATOM 1836 C CA . GLU A 1 220 ? 12.274 5.949 -6.553 1.00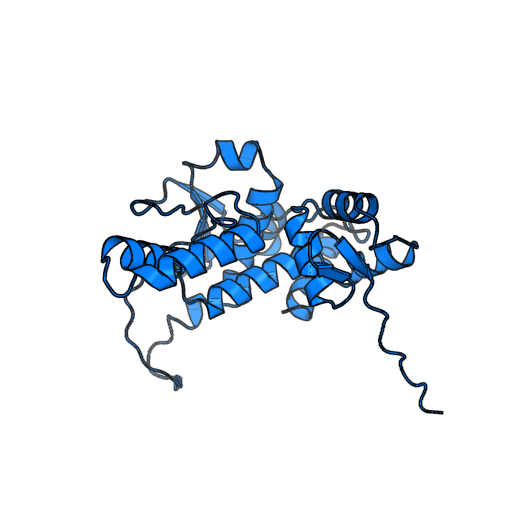 87.38 220 GLU A CA 1
ATOM 1837 C C . GLU A 1 220 ? 13.092 5.580 -5.307 1.00 87.38 220 GLU A C 1
ATOM 1839 O O . GLU A 1 220 ? 14.296 5.827 -5.250 1.00 87.38 220 GLU A O 1
ATOM 1844 N N . LYS A 1 221 ? 12.473 4.919 -4.318 1.00 87.19 221 LYS A N 1
ATOM 1845 C CA . LYS A 1 221 ? 13.165 4.456 -3.099 1.00 87.19 221 LYS A CA 1
ATOM 1846 C C . LYS A 1 221 ? 14.274 3.449 -3.398 1.00 87.19 221 LYS A C 1
ATOM 1848 O O . LYS A 1 221 ? 15.308 3.469 -2.732 1.00 87.19 221 LYS A O 1
ATOM 1853 N N . LEU A 1 222 ? 14.073 2.599 -4.404 1.00 90.50 222 LEU A N 1
ATOM 1854 C CA . LEU A 1 222 ? 15.082 1.658 -4.898 1.00 90.50 222 LEU A CA 1
ATOM 1855 C C . LEU A 1 222 ? 16.142 2.324 -5.790 1.00 90.50 222 LEU A C 1
ATOM 1857 O O . LEU A 1 222 ? 17.065 1.646 -6.236 1.00 90.50 222 LEU A O 1
ATOM 1861 N N . LYS A 1 223 ? 16.032 3.639 -6.038 1.00 91.75 223 LYS A N 1
ATOM 1862 C CA . LYS A 1 223 ? 16.910 4.407 -6.930 1.00 91.75 223 LYS A CA 1
ATOM 1863 C C . LYS A 1 223 ? 16.989 3.790 -8.327 1.00 91.75 223 LYS A C 1
ATOM 1865 O O . LYS A 1 223 ? 18.068 3.679 -8.899 1.00 91.75 223 LYS A O 1
ATOM 1870 N N . LEU A 1 224 ? 15.847 3.341 -8.847 1.00 89.69 224 LEU A N 1
ATOM 1871 C CA . LEU A 1 224 ? 15.712 2.821 -10.212 1.00 89.69 224 LEU A CA 1
ATOM 1872 C C . LEU A 1 224 ? 15.218 3.903 -11.174 1.00 89.69 224 LEU A C 1
ATOM 1874 O O . LEU A 1 224 ? 15.578 3.903 -12.352 1.00 89.69 224 LEU A O 1
ATOM 1878 N N . ILE A 1 225 ? 14.419 4.837 -10.659 1.00 89.50 225 ILE A N 1
ATOM 1879 C CA . ILE A 1 225 ? 13.922 6.000 -11.388 1.00 89.50 225 ILE A CA 1
ATOM 1880 C C . ILE A 1 225 ? 14.068 7.261 -10.540 1.00 89.50 225 ILE A C 1
ATOM 1882 O O . ILE A 1 225 ? 14.099 7.202 -9.312 1.00 89.50 225 ILE A O 1
ATOM 1886 N N . GLU A 1 226 ? 14.087 8.394 -11.220 1.00 87.06 226 GLU A N 1
ATOM 1887 C CA . GLU A 1 226 ? 13.855 9.722 -10.669 1.00 87.06 226 GLU A CA 1
ATOM 1888 C C . GLU A 1 226 ? 12.669 10.349 -11.404 1.00 87.06 226 GLU A C 1
ATOM 1890 O O . GLU A 1 226 ? 12.479 10.127 -12.605 1.00 87.06 226 GLU A O 1
ATOM 1895 N N . PHE A 1 227 ? 11.868 11.123 -10.676 1.00 77.75 227 PHE A N 1
ATOM 1896 C CA . PHE A 1 227 ? 10.751 11.880 -11.224 1.00 77.75 227 PHE A CA 1
ATOM 1897 C C . PHE A 1 227 ? 10.977 13.363 -10.950 1.00 77.75 227 PHE A C 1
ATOM 1899 O O . PHE A 1 227 ? 10.877 13.801 -9.805 1.00 77.75 227 PHE A O 1
ATOM 1906 N N . ASN A 1 228 ? 11.273 14.116 -12.006 1.00 79.12 228 ASN A N 1
ATOM 1907 C CA . ASN A 1 228 ? 11.520 15.555 -11.948 1.00 79.12 228 ASN A CA 1
ATOM 1908 C C . ASN A 1 228 ? 10.634 16.245 -12.994 1.00 79.12 228 ASN A C 1
ATOM 1910 O O . ASN A 1 228 ? 10.659 15.847 -14.159 1.00 79.12 228 ASN A O 1
ATOM 1914 N N . ASP A 1 229 ? 9.848 17.245 -12.585 1.00 71.38 229 ASP A N 1
ATOM 1915 C CA . ASP A 1 229 ? 9.011 18.090 -13.455 1.00 71.38 229 ASP A CA 1
ATOM 1916 C C . ASP A 1 229 ? 8.164 17.297 -14.476 1.00 71.38 229 ASP A C 1
ATOM 1918 O O . ASP A 1 229 ? 8.173 17.556 -15.682 1.00 71.38 229 ASP A O 1
ATOM 1922 N N . GLY A 1 230 ? 7.475 16.246 -14.020 1.00 69.31 230 GLY A N 1
ATOM 1923 C CA . GLY A 1 230 ? 6.635 15.406 -14.887 1.00 69.31 230 GLY A CA 1
ATOM 1924 C C . GLY A 1 230 ? 7.389 14.380 -15.743 1.00 69.31 230 GLY A C 1
ATOM 1925 O O . GLY A 1 230 ? 6.754 13.592 -16.450 1.00 69.31 230 GLY A O 1
ATOM 1926 N N . LYS A 1 231 ? 8.725 14.345 -15.682 1.00 74.94 231 LYS A N 1
ATOM 1927 C CA . LYS A 1 231 ? 9.569 13.461 -16.491 1.00 74.94 231 LYS A CA 1
ATOM 1928 C C . LYS A 1 231 ? 10.169 12.328 -15.660 1.00 74.94 231 LYS A C 1
ATOM 1930 O O . LYS A 1 231 ? 10.791 12.556 -14.626 1.00 74.94 231 LYS A O 1
ATOM 1935 N N . LEU A 1 232 ? 10.020 11.105 -16.168 1.00 82.06 232 LEU A N 1
ATOM 1936 C CA . LEU A 1 232 ? 10.659 9.901 -15.637 1.00 82.06 232 LEU A CA 1
ATOM 1937 C C . LEU A 1 232 ? 12.049 9.724 -16.258 1.00 82.06 232 LEU A C 1
ATOM 1939 O O . LEU A 1 232 ? 12.197 9.723 -17.482 1.00 82.06 232 LEU A O 1
ATOM 1943 N N . THR A 1 233 ? 13.064 9.541 -15.420 1.00 84.44 233 THR A N 1
ATOM 1944 C CA . THR A 1 233 ? 14.435 9.231 -15.848 1.00 84.44 233 THR A CA 1
ATOM 1945 C C . THR A 1 233 ? 14.958 8.007 -15.116 1.00 84.44 233 THR A C 1
ATOM 1947 O O . THR A 1 233 ? 14.795 7.894 -13.906 1.00 84.44 233 THR A O 1
ATOM 1950 N N . ILE A 1 234 ? 15.601 7.087 -15.839 1.00 85.81 234 ILE A N 1
ATOM 1951 C CA . ILE A 1 234 ? 16.243 5.915 -15.231 1.00 85.81 234 ILE A CA 1
ATOM 1952 C C . ILE A 1 234 ? 17.506 6.377 -14.512 1.00 85.81 234 ILE A C 1
ATOM 1954 O O . ILE A 1 234 ? 18.345 7.060 -15.103 1.00 85.81 234 ILE A O 1
ATOM 1958 N N . VAL A 1 235 ? 17.658 5.962 -13.259 1.00 82.94 235 VAL A N 1
ATOM 1959 C CA . VAL A 1 235 ? 18.896 6.178 -12.514 1.00 82.94 235 VAL A CA 1
ATOM 1960 C C . VAL A 1 235 ? 19.894 5.109 -12.962 1.00 82.94 235 VAL A C 1
ATOM 1962 O O . VAL A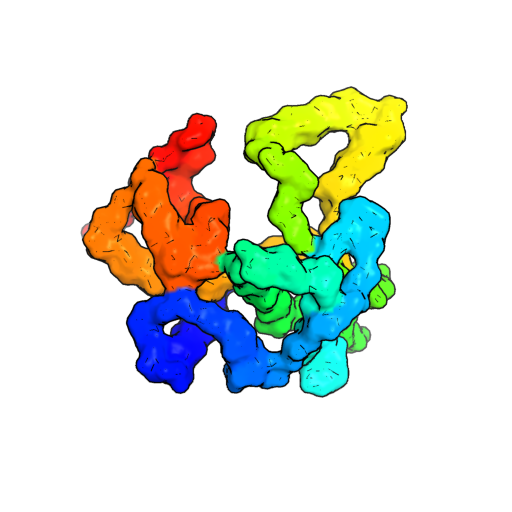 1 235 ? 19.616 3.914 -12.814 1.00 82.94 235 VAL A O 1
ATOM 1965 N N . PRO A 1 236 ? 21.048 5.479 -13.546 1.00 71.62 236 PRO A N 1
ATOM 1966 C CA . PRO A 1 236 ? 22.055 4.496 -13.915 1.00 71.62 236 PRO A CA 1
ATOM 1967 C C . PRO A 1 236 ? 22.522 3.764 -12.653 1.00 71.62 236 PRO A C 1
ATOM 1969 O O . PRO A 1 236 ? 22.905 4.400 -11.669 1.00 71.62 236 PRO A O 1
ATOM 1972 N N . LYS A 1 237 ? 22.494 2.420 -12.675 1.00 58.12 237 LYS A N 1
ATOM 1973 C CA . LYS A 1 237 ? 23.060 1.614 -11.583 1.00 58.12 237 LYS A CA 1
ATOM 1974 C C . LYS A 1 237 ? 24.487 2.116 -11.329 1.00 58.12 237 LYS A C 1
ATOM 1976 O O . LYS A 1 237 ? 25.234 2.253 -12.304 1.00 58.12 237 LYS A O 1
ATOM 1981 N N . PRO A 1 238 ? 24.890 2.389 -10.073 1.00 42.91 238 PRO A N 1
ATOM 1982 C CA . PRO A 1 238 ? 26.284 2.691 -9.800 1.00 42.91 238 PRO A CA 1
ATOM 1983 C C . PRO A 1 238 ? 27.104 1.540 -10.371 1.00 42.91 238 PRO A C 1
ATOM 1985 O O . PRO A 1 238 ? 26.795 0.373 -10.114 1.00 42.91 238 PRO A O 1
ATOM 1988 N N . ILE A 1 239 ? 28.089 1.874 -11.207 1.00 40.03 239 ILE A N 1
ATOM 1989 C CA . ILE A 1 239 ? 29.042 0.906 -11.737 1.00 40.03 239 ILE A CA 1
ATOM 1990 C C . ILE A 1 239 ? 29.611 0.207 -10.507 1.00 40.03 239 ILE A C 1
ATOM 1992 O O . ILE A 1 239 ? 30.349 0.813 -9.730 1.00 40.03 239 ILE A O 1
ATOM 1996 N N . GLN A 1 240 ? 29.210 -1.045 -10.278 1.00 39.56 240 GLN A N 1
ATOM 1997 C CA . GLN A 1 240 ? 29.909 -1.896 -9.337 1.00 39.56 240 GLN A CA 1
ATOM 1998 C C . GLN A 1 240 ? 31.301 -2.034 -9.933 1.00 39.56 240 GLN A C 1
ATOM 2000 O O . GLN A 1 240 ? 31.496 -2.773 -10.899 1.00 39.56 240 GLN A O 1
ATOM 2005 N N . ASN A 1 241 ? 32.248 -1.244 -9.423 1.00 30.39 241 ASN A N 1
ATOM 2006 C CA . ASN A 1 241 ? 33.652 -1.448 -9.709 1.00 30.39 241 ASN A CA 1
ATOM 2007 C C . ASN A 1 241 ? 33.929 -2.902 -9.345 1.00 30.39 241 ASN A C 1
ATOM 2009 O O . ASN A 1 241 ? 33.928 -3.264 -8.168 1.00 30.39 241 ASN A O 1
ATOM 2013 N N . LYS A 1 242 ? 34.105 -3.741 -10.371 1.00 32.44 242 LYS A N 1
ATOM 2014 C CA . LYS A 1 242 ? 34.760 -5.030 -10.222 1.00 32.44 242 LYS A CA 1
ATOM 2015 C C . LYS A 1 242 ? 36.110 -4.712 -9.599 1.00 32.44 242 LYS A C 1
ATOM 2017 O O . LYS A 1 242 ? 36.980 -4.153 -10.260 1.00 32.44 242 LYS A O 1
ATOM 2022 N N . ILE A 1 243 ? 36.231 -4.982 -8.308 1.00 35.03 243 ILE A N 1
ATOM 2023 C CA . ILE A 1 243 ? 37.528 -5.082 -7.663 1.00 35.03 243 ILE A CA 1
ATOM 2024 C C . ILE A 1 243 ? 38.153 -6.323 -8.305 1.00 35.03 243 ILE A C 1
ATOM 2026 O O . ILE A 1 243 ? 37.672 -7.436 -8.087 1.00 35.03 243 ILE A O 1
ATOM 2030 N N . CYS A 1 244 ? 39.088 -6.081 -9.226 1.00 37.91 244 CYS A N 1
ATOM 2031 C CA . CYS A 1 244 ? 39.993 -7.089 -9.767 1.00 37.91 244 CYS A CA 1
ATOM 2032 C C . CYS A 1 244 ? 40.875 -7.667 -8.660 1.00 37.91 244 CYS A C 1
ATOM 2034 O O . CYS A 1 244 ? 41.221 -6.901 -7.731 1.00 37.91 244 CYS A O 1
#

Secondary structure (DSSP, 8-state):
-HHHHHHHHHHHHHHTT-TT--S--HHHIIIIIS-PEEEEEPPP--TT----EEEEEETTEEEEEEEGGGHHHHHH-HHHHHHHHHHHHHHHHTTTTTTT---SSS--SS-------------S-TT---HHHHHHHHHHHHHHTTT-HHHHHHHHHTT--SS-HHHHHHHHHHHHHHHS-HHHHHHHHHTT--TTSHHHHHHHHHHHTS-HHHHHHHHHHTTSEEEETTEEEEPPPP------

pLDDT: mean 72.7, std 20.16, range [30.39, 95.12]

Radius of gyration: 20.09 Å; chains: 1; bounding box: 58×60×54 Å

Sequence (244 aa):
MEEIANELNKFYRTQLNHPEGHIVDVEDFITNSLGIKIIWEAIPEPENRICFAQVICENDGYKITLNQNHHLLFSSKPELLRSCLSHEIGHCVLRHFECLNTNENQGNLFNAERNNNHFHDSAWRQLGLSHEDFIVVKNELAKTAWNKKEDKELLDFFNDYLEPKWMYWQAEQFSSCFLIPHDKLFDYLETGLNLADWNSLYWLRDKFGVSISMVRIRLEKLKLIEFNDGKLTIVPKPIQNKIC